Protein AF-0000000084572391 (afdb_homodimer)

Radius of gyration: 16.35 Å; Cα contacts (8 Å, |Δi|>4): 326; chains: 2; bounding box: 34×44×45 Å

pLDDT: mean 74.13, std 17.93, range [27.66, 94.88]

InterPro domains:
  IPR002100 Transcription factor, MADS-box [PF00319] (10-57)
  IPR002100 Transcription factor, MADS-box [PR00404] (3-23)
  IPR002100 Transcription factor, MADS-box [PR00404] (23-38)
  IPR002100 Transcription factor, MADS-box [PR00404] (38-59)
  IPR002100 Transcription factor, MADS-box [PS00350] (3-57)
  IPR002100 Transcription factor, MADS-box [PS50066] (1-61)
  IPR002100 Transcription factor, MADS-box [SM00432] (1-60)
  IPR033896 MADS MEF2-like, N-terminal [cd00265] (3-60)
  IPR036879 Transcription factor, MADS-box superfamily [G3DSA:3.40.1810.10] (13-70)
  IPR036879 Transcription factor, MADS-box superfamily [SSF55455] (3-61)
  IPR050142 MADS-box/MEF2 Transcription Factor [PTHR48019] (3-62)

Secondary structure (DSSP, 8-state):
----S--------HHHHHHHHHHHHHHHHHHHHHHHHHTT-EEEEEEE-TTS-EEEEE------GGGHHHHHHHHHHHHHGGGS--EEEEE----/----S--------HHHHHHHHHHHHHHHHHHHHHHHHHHT-EEEEEEE-TTS-EEEEE------GGGHHHHHHHHHHHHHGGGS--EEEEE----

Nearest PDB structures (foldseek):
  1egw-assembly1_B  TM=8.274E-01  e=1.391E-04  Homo sapiens
  6wc2-assembly2_C  TM=7.238E-01  e=5.070E-05  Homo sapiens
  3p57-assembly1_D  TM=7.412E-01  e=8.684E-05  Homo sapiens
  6byy-assembly1_B  TM=7.390E-01  e=8.119E-05  Homo sapiens
  1hbx-assembly1_A  TM=6.579E-01  e=2.547E-04  Homo sapiens

Foldseek 3Di:
DPPPVPDDDQDPDPVVNVVVCVVVVVVVQVVQQCCCVVVVDWDKDWDDDVVDDIDIDTDPRPDDCPCVVVVVVVVVCVVVPPPDDDDDDDDDPDD/DPPPVPDDDQDDDPVVNVVCCVVVVVVVQVVQQCCCVVVVDWDKDWDDDVVDDIDIDTDPRPDDCPCVVVVVVVVVCVVVPPPDDDDDDDDDPDD

Structure (mmCIF, N/CA/C/O backbone):
data_AF-0000000084572391-model_v1
#
loop_
_entity.id
_entity.type
_entity.pdbx_description
1 polymer 'MADS-box domain-containing protein'
#
loop_
_atom_site.group_PDB
_atom_site.id
_atom_site.type_symbol
_atom_site.label_atom_id
_atom_site.label_alt_id
_atom_site.label_comp_id
_atom_site.label_asym_id
_atom_site.label_entity_id
_atom_site.label_seq_id
_atom_site.pdbx_PDB_ins_code
_atom_site.Cartn_x
_atom_site.Cartn_y
_atom_site.Cartn_z
_atom_site.occupancy
_atom_site.B_iso_or_equiv
_atom_site.auth_seq_id
_atom_site.auth_comp_id
_atom_site.auth_asym_id
_atom_site.auth_atom_id
_atom_site.pdbx_PDB_model_num
ATOM 1 N N . MET A 1 1 ? 7.957 -0.39 -27.734 1 30.19 1 MET A N 1
ATOM 2 C CA . MET A 1 1 ? 7.141 -1.465 -27.188 1 30.19 1 MET A CA 1
ATOM 3 C C . MET A 1 1 ? 5.84 -0.916 -26.609 1 30.19 1 MET A C 1
ATOM 5 O O . MET A 1 1 ? 5.855 -0.125 -25.672 1 30.19 1 MET A O 1
ATOM 9 N N . VAL A 1 2 ? 4.895 -0.594 -27.375 1 33.06 2 VAL A N 1
ATOM 10 C CA . VAL A 1 2 ? 3.572 -0.021 -27.141 1 33.06 2 VAL A CA 1
ATOM 11 C C . VAL A 1 2 ? 2.863 -0.785 -26.031 1 33.06 2 VAL A C 1
ATOM 13 O O . VAL A 1 2 ? 2.633 -1.991 -26.141 1 33.06 2 VAL A O 1
ATOM 16 N N . ARG A 1 3 ? 3.25 -0.61 -24.766 1 42.41 3 ARG A N 1
ATOM 17 C CA . ARG A 1 3 ? 2.77 -1.564 -23.781 1 42.41 3 ARG A CA 1
ATOM 18 C C . ARG A 1 3 ? 1.248 -1.669 -23.812 1 42.41 3 ARG A C 1
ATOM 20 O O . ARG A 1 3 ? 0.55 -0.654 -23.75 1 42.41 3 ARG A O 1
ATOM 27 N N . GLY A 1 4 ? 0.615 -2.125 -24.812 1 42.91 4 GLY A N 1
ATOM 28 C CA . GLY A 1 4 ? -0.804 -2.443 -24.828 1 42.91 4 GLY A CA 1
ATOM 29 C C . GLY A 1 4 ? -1.371 -2.729 -23.453 1 42.91 4 GLY A C 1
ATOM 30 O O . G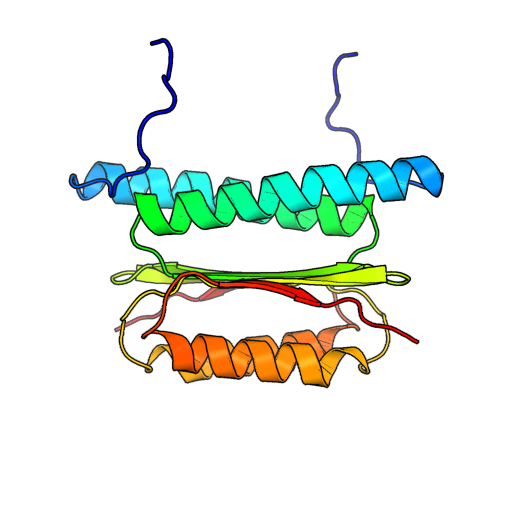LY A 1 4 ? -0.625 -2.832 -22.484 1 42.91 4 GLY A O 1
ATOM 31 N N . LYS A 1 5 ? -2.707 -2.455 -23.312 1 55.91 5 LYS A N 1
ATOM 32 C CA . LYS A 1 5 ? -3.395 -2.885 -22.094 1 55.91 5 LYS A CA 1
ATOM 33 C C . LYS A 1 5 ? -2.953 -4.285 -21.672 1 55.91 5 LYS A C 1
ATOM 35 O O . LYS A 1 5 ? -3.402 -5.277 -22.25 1 55.91 5 LYS A O 1
ATOM 40 N N . THR A 1 6 ? -1.618 -4.562 -21.688 1 58.34 6 THR A N 1
ATOM 41 C CA . THR A 1 6 ? -1.146 -5.91 -21.391 1 58.34 6 THR A CA 1
ATOM 42 C C . THR A 1 6 ? -1.882 -6.477 -20.172 1 58.34 6 THR A C 1
ATOM 44 O O . THR A 1 6 ? -2.117 -5.766 -19.203 1 58.34 6 THR A O 1
ATOM 47 N N . ARG A 1 7 ? -2.564 -7.586 -20.484 1 73.19 7 ARG A N 1
ATOM 48 C CA . ARG A 1 7 ? -3.232 -8.336 -19.422 1 73.19 7 ARG A CA 1
ATOM 49 C C . ARG A 1 7 ? -2.268 -8.648 -18.281 1 73.19 7 ARG A C 1
ATOM 51 O O . ARG A 1 7 ? -1.142 -9.094 -18.516 1 73.19 7 ARG A O 1
ATOM 58 N N . MET A 1 8 ? -2.549 -8.125 -17.25 1 82.81 8 MET A N 1
ATOM 59 C CA . MET A 1 8 ? -1.745 -8.422 -16.062 1 82.81 8 MET A CA 1
ATOM 60 C C . MET A 1 8 ? -1.753 -9.922 -15.766 1 82.81 8 MET A C 1
ATOM 62 O O . MET A 1 8 ? -2.814 -10.508 -15.562 1 82.81 8 MET A O 1
ATOM 66 N N . LYS A 1 9 ? -0.609 -10.5 -16.078 1 89.06 9 LYS A N 1
ATOM 67 C CA . LYS A 1 9 ? -0.449 -11.914 -15.742 1 89.06 9 LYS A CA 1
ATOM 68 C C . LYS A 1 9 ? 0.808 -12.133 -14.906 1 89.06 9 LYS A C 1
ATOM 70 O O . LYS A 1 9 ? 1.758 -11.352 -14.984 1 89.06 9 LYS A O 1
ATOM 75 N N . ARG A 1 10 ? 0.733 -13.211 -14.172 1 92.31 10 ARG A N 1
ATOM 76 C CA . ARG A 1 10 ? 1.878 -13.586 -13.352 1 92.31 10 ARG A CA 1
ATOM 77 C C . ARG A 1 10 ? 3.117 -13.82 -14.203 1 92.31 10 ARG A C 1
ATOM 79 O O . ARG A 1 10 ? 3.035 -14.43 -15.273 1 92.31 10 ARG A O 1
ATOM 86 N N . ILE A 1 11 ? 4.137 -13.32 -13.664 1 93.31 11 ILE A N 1
ATOM 87 C CA . ILE A 1 11 ? 5.414 -13.547 -14.336 1 93.31 11 ILE A CA 1
ATOM 88 C C . ILE A 1 11 ? 5.906 -14.961 -14.047 1 93.31 11 ILE A C 1
ATOM 90 O O . ILE A 1 11 ? 6.121 -15.32 -12.883 1 93.31 11 ILE A O 1
ATOM 94 N N . GLU A 1 12 ? 6.141 -15.75 -15.016 1 94.19 12 GLU A N 1
ATOM 95 C CA . GLU A 1 12 ? 6.484 -17.156 -14.859 1 94.19 12 GLU A CA 1
ATOM 96 C C . GLU A 1 12 ? 7.973 -17.344 -14.57 1 94.19 12 GLU A C 1
ATOM 98 O O . GLU A 1 12 ? 8.359 -18.25 -13.828 1 94.19 12 GLU A O 1
ATOM 103 N N . ASN A 1 13 ? 8.82 -16.594 -15.211 1 94.31 13 ASN A N 1
ATOM 104 C CA . ASN A 1 13 ? 10.258 -16.672 -14.938 1 94.31 13 ASN A CA 1
ATOM 105 C C . ASN A 1 13 ? 10.586 -16.219 -13.516 1 94.31 13 ASN A C 1
ATOM 107 O O . ASN A 1 13 ? 10.305 -15.078 -13.148 1 94.31 13 ASN A O 1
ATOM 111 N N . ASN A 1 14 ? 11.148 -17.094 -12.805 1 90.06 14 ASN A N 1
ATOM 112 C CA . ASN A 1 14 ? 11.422 -16.828 -11.398 1 90.06 14 ASN A CA 1
ATOM 113 C C . ASN A 1 14 ? 12.352 -15.633 -11.219 1 90.06 14 ASN A C 1
ATOM 115 O O . ASN A 1 14 ? 12.102 -14.758 -10.391 1 90.06 14 ASN A O 1
ATOM 119 N N . THR A 1 15 ? 13.398 -15.617 -11.961 1 93.19 15 THR A N 1
ATOM 120 C CA . THR A 1 15 ? 14.383 -14.547 -11.836 1 93.19 15 THR A CA 1
ATOM 121 C C . THR A 1 15 ? 13.75 -13.195 -12.156 1 93.19 15 THR A C 1
ATOM 123 O O . THR A 1 15 ? 13.914 -12.234 -11.406 1 93.19 15 THR A O 1
ATOM 126 N N . SER A 1 16 ? 13.023 -13.156 -13.273 1 94.25 16 SER A N 1
ATOM 127 C CA . SER A 1 16 ? 12.352 -11.922 -13.672 1 94.25 16 SER A CA 1
ATOM 128 C C . SER A 1 16 ? 11.305 -11.508 -12.641 1 94.25 16 SER A C 1
ATOM 130 O O . SER A 1 16 ? 11.141 -10.32 -12.359 1 94.25 16 SER A O 1
ATOM 132 N N . ARG A 1 17 ? 10.602 -12.461 -12.086 1 92.94 17 ARG A N 1
ATOM 133 C CA . ARG A 1 17 ? 9.57 -12.188 -11.094 1 92.94 17 ARG A CA 1
ATOM 134 C C . ARG A 1 17 ? 10.172 -11.594 -9.828 1 92.94 17 ARG A C 1
ATOM 136 O O . ARG A 1 17 ? 9.617 -10.648 -9.258 1 92.94 17 ARG A O 1
ATOM 143 N N . GLN A 1 18 ? 11.281 -12.133 -9.5 1 90.56 18 GLN A N 1
ATOM 144 C CA . GLN A 1 18 ? 11.953 -11.641 -8.305 1 90.56 18 GLN A CA 1
ATOM 145 C C . GLN A 1 18 ? 12.445 -10.211 -8.5 1 90.56 18 GLN A C 1
ATOM 147 O O . GLN A 1 18 ? 12.32 -9.383 -7.602 1 90.56 18 GLN A O 1
ATOM 152 N N . VAL A 1 19 ? 13.016 -10 -9.68 1 93.94 19 VAL A N 1
ATOM 153 C CA . VAL A 1 19 ? 13.531 -8.664 -9.969 1 93.94 19 VAL A CA 1
ATOM 154 C C . VAL A 1 19 ? 12.383 -7.664 -10.016 1 93.94 19 VAL A C 1
ATOM 156 O O . VAL A 1 19 ? 12.484 -6.574 -9.445 1 93.94 19 VAL A O 1
ATOM 159 N N . THR A 1 20 ? 11.328 -8.008 -10.711 1 93.62 20 THR A N 1
ATOM 160 C CA . THR A 1 20 ? 10.156 -7.145 -10.805 1 93.62 20 THR A CA 1
ATOM 161 C C . THR A 1 20 ? 9.57 -6.883 -9.422 1 93.62 20 THR A C 1
ATOM 163 O O . THR A 1 20 ? 9.219 -5.746 -9.102 1 93.62 20 THR A O 1
ATOM 166 N N . PHE A 1 21 ? 9.461 -7.883 -8.648 1 92.69 21 PHE A N 1
ATOM 167 C CA . PHE A 1 21 ? 8.93 -7.738 -7.301 1 92.69 21 PHE A CA 1
ATOM 168 C C . PHE A 1 21 ? 9.719 -6.691 -6.523 1 92.69 21 PHE A C 1
ATOM 170 O O . PHE A 1 21 ? 9.125 -5.805 -5.898 1 92.69 21 PHE A O 1
ATOM 177 N N . SER A 1 22 ? 10.992 -6.789 -6.598 1 91.44 22 SER A N 1
ATOM 178 C CA . SER A 1 22 ? 11.836 -5.867 -5.852 1 91.44 22 SER A CA 1
ATOM 179 C C . SER A 1 22 ? 11.641 -4.43 -6.324 1 91.44 22 SER A C 1
ATOM 181 O O . SER A 1 22 ? 11.523 -3.512 -5.508 1 91.44 22 SER A O 1
ATOM 183 N N . LYS A 1 23 ? 11.633 -4.301 -7.574 1 93.44 23 LYS A N 1
ATOM 184 C CA . LYS A 1 23 ? 11.516 -2.961 -8.141 1 93.44 23 LYS A CA 1
ATOM 185 C C . LYS A 1 23 ? 10.164 -2.34 -7.82 1 93.44 23 LYS A C 1
ATOM 187 O O . LYS A 1 23 ? 10.094 -1.195 -7.367 1 93.44 23 LYS A O 1
ATOM 192 N N . ARG A 1 24 ? 9.172 -3.117 -8.055 1 94.31 24 ARG A N 1
ATOM 193 C CA . ARG A 1 24 ? 7.824 -2.59 -7.859 1 94.31 24 ARG A CA 1
ATOM 194 C C . ARG A 1 24 ? 7.531 -2.371 -6.379 1 94.31 24 ARG A C 1
ATOM 196 O O . ARG A 1 24 ? 6.824 -1.431 -6.012 1 94.31 24 ARG A O 1
ATOM 203 N N . ARG A 1 25 ? 7.969 -3.213 -5.602 1 90.88 25 ARG A N 1
A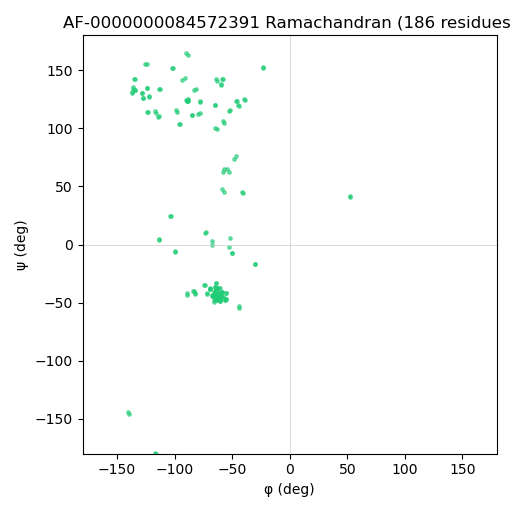TOM 204 C CA . ARG A 1 25 ? 7.797 -3.059 -4.16 1 90.88 25 ARG A CA 1
ATOM 205 C C . ARG A 1 25 ? 8.375 -1.731 -3.682 1 90.88 25 ARG A C 1
ATOM 207 O O . ARG A 1 25 ? 7.719 -0.993 -2.943 1 90.88 25 ARG A O 1
ATOM 214 N N . ASN A 1 26 ? 9.602 -1.464 -4.137 1 92.25 26 ASN A N 1
ATOM 215 C CA . ASN A 1 26 ? 10.242 -0.21 -3.754 1 92.25 26 ASN A CA 1
ATOM 216 C C . ASN A 1 26 ? 9.445 0.997 -4.25 1 92.25 26 ASN A C 1
ATOM 218 O O . ASN A 1 26 ? 9.297 1.985 -3.529 1 92.25 26 ASN A O 1
ATOM 222 N N . GLY A 1 27 ? 9.023 0.881 -5.469 1 93.69 27 GLY A N 1
ATOM 223 C CA . GLY A 1 27 ? 8.203 1.952 -6.016 1 93.69 27 GLY A CA 1
ATOM 224 C C . GLY A 1 27 ? 6.918 2.176 -5.242 1 93.69 27 GLY A C 1
ATOM 225 O O . GLY A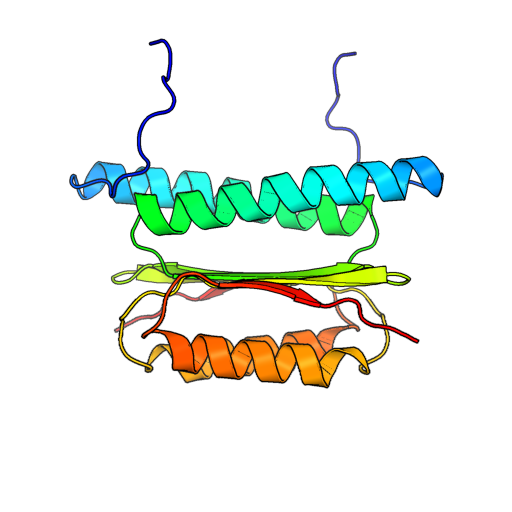 1 27 ? 6.523 3.318 -5.004 1 93.69 27 GLY A O 1
ATOM 226 N N . LEU A 1 28 ? 6.27 1.123 -4.848 1 94.75 28 LEU A N 1
ATOM 227 C CA . LEU A 1 28 ? 5.016 1.186 -4.109 1 94.75 28 LEU A CA 1
ATOM 228 C C . LEU A 1 28 ? 5.219 1.83 -2.744 1 94.75 28 LEU A C 1
ATOM 230 O O . LEU A 1 28 ? 4.434 2.689 -2.334 1 94.75 28 LEU A O 1
ATOM 234 N N . LEU A 1 29 ? 6.27 1.425 -2.113 1 92.31 29 LEU A N 1
ATOM 235 C CA . LEU A 1 29 ? 6.578 1.962 -0.792 1 92.31 29 LEU A CA 1
ATOM 236 C C . LEU A 1 29 ? 6.863 3.457 -0.866 1 92.31 29 LEU A C 1
ATOM 238 O O . LEU A 1 29 ? 6.41 4.223 -0.013 1 92.31 29 LEU A O 1
ATOM 242 N N . LYS A 1 30 ? 7.559 3.85 -1.849 1 91.88 30 LYS A N 1
ATOM 243 C CA . LYS A 1 30 ? 7.863 5.266 -2.039 1 91.88 30 LYS A CA 1
ATOM 244 C C . LYS A 1 30 ? 6.59 6.074 -2.266 1 91.88 30 LYS A C 1
ATOM 246 O O . LYS A 1 30 ? 6.418 7.148 -1.685 1 91.88 30 LYS A O 1
ATOM 251 N N . LYS A 1 31 ? 5.812 5.5 -3.098 1 93.94 31 LYS A N 1
ATOM 252 C CA . LYS A 1 31 ? 4.566 6.199 -3.396 1 93.94 31 LYS A CA 1
ATOM 253 C C . LYS A 1 31 ? 3.684 6.305 -2.156 1 93.94 31 LYS A C 1
ATOM 255 O O . LYS A 1 31 ? 2.988 7.305 -1.966 1 93.94 31 LYS A O 1
ATOM 260 N N . ALA A 1 32 ? 3.658 5.301 -1.388 1 93.19 32 ALA A N 1
ATOM 261 C CA . ALA A 1 32 ? 2.893 5.332 -0.144 1 93.19 32 ALA A CA 1
ATOM 262 C C . ALA A 1 32 ? 3.41 6.418 0.793 1 93.19 32 ALA A C 1
ATOM 264 O O . ALA A 1 32 ? 2.625 7.148 1.399 1 93.19 32 ALA A O 1
ATOM 265 N N . PHE A 1 33 ? 4.672 6.559 0.923 1 90 33 PHE A N 1
ATOM 266 C CA . PHE A 1 33 ? 5.293 7.582 1.751 1 90 33 PHE A CA 1
ATOM 267 C C . PHE A 1 33 ? 4.941 8.977 1.245 1 90 33 PHE A C 1
ATOM 269 O O . PHE A 1 33 ? 4.609 9.867 2.033 1 90 33 PHE A O 1
ATOM 276 N N . GLU A 1 34 ? 5.074 9.148 -0.021 1 92.25 34 GLU A N 1
ATOM 277 C CA . GLU A 1 34 ? 4.758 10.438 -0.624 1 92.25 34 GLU A CA 1
ATOM 278 C C . GLU A 1 34 ? 3.312 10.844 -0.348 1 92.25 34 GLU A C 1
ATOM 280 O O . GLU A 1 34 ? 3.035 11.992 -0.021 1 92.25 34 GLU A O 1
ATOM 285 N N . LEU A 1 35 ? 2.492 9.898 -0.535 1 92.44 35 LEU A N 1
ATOM 286 C CA . LEU A 1 35 ? 1.079 10.172 -0.292 1 92.44 35 LEU A CA 1
ATOM 287 C C . LEU A 1 35 ? 0.851 10.617 1.148 1 92.44 35 LEU A C 1
ATOM 289 O O . LEU A 1 35 ? 0.075 11.539 1.4 1 92.44 35 LEU A O 1
ATOM 293 N N . SER A 1 36 ? 1.529 9.969 2.047 1 90 36 SER A N 1
ATOM 294 C CA . SER A 1 36 ? 1.37 10.289 3.463 1 90 36 SER A CA 1
ATOM 295 C C . SER A 1 36 ? 1.835 11.711 3.764 1 90 36 SER A C 1
ATOM 297 O O . SER A 1 36 ? 1.197 12.43 4.539 1 90 36 SER A O 1
ATOM 299 N N . VAL A 1 37 ? 2.859 12.156 3.145 1 90.06 37 VAL A N 1
ATOM 300 C CA . VAL A 1 37 ? 3.432 13.477 3.418 1 90.06 37 VAL A CA 1
ATOM 301 C C . VAL A 1 37 ? 2.646 14.547 2.664 1 90.06 37 VAL A C 1
ATOM 303 O O . VAL A 1 37 ? 2.279 15.57 3.238 1 90.06 37 VAL A O 1
ATOM 306 N N . LEU A 1 38 ? 2.312 14.25 1.474 1 90.94 38 LEU A N 1
ATOM 307 C CA . LEU A 1 38 ? 1.66 15.25 0.641 1 90.94 38 LEU A CA 1
ATOM 308 C C . LEU A 1 38 ? 0.25 15.539 1.143 1 90.94 38 LEU A C 1
ATOM 310 O O . LEU A 1 38 ? -0.186 16.703 1.152 1 90.94 38 LEU A O 1
ATOM 314 N N . CYS A 1 39 ? -0.359 14.539 1.562 1 91.56 39 CYS A N 1
ATOM 315 C CA . CYS A 1 39 ? -1.771 14.703 1.887 1 91.56 39 CYS A CA 1
ATOM 316 C C . CYS A 1 39 ? -2.012 14.531 3.383 1 91.56 39 CYS A C 1
ATOM 318 O O . CYS A 1 39 ? -3.158 14.492 3.832 1 91.56 39 CYS A O 1
ATOM 320 N N . ASP A 1 40 ? -1.04 14.375 4.047 1 88.38 40 ASP A N 1
ATOM 321 C CA . ASP A 1 40 ? -1.174 14.172 5.488 1 88.38 40 ASP A CA 1
ATOM 322 C C . ASP A 1 40 ? -2.154 13.039 5.789 1 88.38 40 ASP A C 1
ATOM 324 O O . ASP A 1 40 ? -3.057 13.195 6.613 1 88.38 40 ASP A O 1
ATOM 328 N N . ALA A 1 41 ? -1.973 12.078 4.973 1 87.19 41 ALA A N 1
ATOM 329 C CA . ALA A 1 41 ? -2.826 10.906 5.125 1 87.19 41 ALA A CA 1
ATOM 330 C C . ALA A 1 41 ? -2.088 9.781 5.836 1 87.19 41 ALA A C 1
ATOM 332 O O . ALA A 1 41 ? -0.854 9.742 5.836 1 87.19 41 ALA A O 1
ATOM 333 N N . GLU A 1 42 ? -2.869 8.977 6.5 1 84.88 42 GLU A N 1
ATOM 334 C CA . GLU A 1 42 ? -2.307 7.77 7.098 1 84.88 42 GLU A CA 1
ATOM 335 C C . GLU A 1 42 ? -2.348 6.598 6.125 1 84.88 42 GLU A C 1
ATOM 337 O O . GLU A 1 42 ? -3.412 6.246 5.609 1 84.88 42 GLU A O 1
ATOM 342 N N . VAL A 1 43 ? -1.17 6.07 5.91 1 88.06 43 VAL A N 1
ATOM 343 C CA . VAL A 1 43 ? -1.07 4.98 4.945 1 88.06 43 VAL A CA 1
ATOM 344 C C . VAL A 1 43 ? -0.347 3.795 5.578 1 88.06 43 VAL A C 1
ATOM 346 O O . VAL A 1 43 ? 0.66 3.969 6.27 1 88.06 43 VAL A O 1
ATOM 349 N N . ALA A 1 44 ? -0.932 2.619 5.453 1 86 44 ALA A N 1
ATOM 350 C CA . ALA A 1 44 ? -0.295 1.365 5.848 1 86 44 ALA A CA 1
ATOM 351 C C . ALA A 1 44 ? -0.248 0.385 4.68 1 86 44 ALA A C 1
ATOM 353 O O . ALA A 1 44 ? -1.231 0.228 3.951 1 86 44 ALA A O 1
ATOM 354 N N . LEU A 1 45 ? 0.887 -0.225 4.496 1 88.44 45 LEU A N 1
ATOM 355 C CA . LEU A 1 45 ? 1.093 -1.146 3.383 1 88.44 45 LEU A CA 1
ATOM 356 C C . LEU A 1 45 ? 1.836 -2.396 3.844 1 88.44 45 LEU A C 1
ATOM 358 O O . LEU A 1 45 ? 2.822 -2.303 4.578 1 88.44 45 LEU A O 1
ATOM 362 N N . ILE A 1 46 ? 1.287 -3.559 3.469 1 84.88 46 ILE A N 1
ATOM 363 C CA . ILE A 1 46 ? 1.93 -4.832 3.779 1 84.88 46 ILE A CA 1
ATOM 364 C C . ILE A 1 46 ? 2.084 -5.656 2.506 1 84.88 46 ILE A C 1
ATOM 366 O O . ILE A 1 46 ? 1.129 -5.816 1.741 1 84.88 46 ILE A O 1
ATOM 370 N N . ILE A 1 47 ? 3.285 -6.07 2.25 1 87.44 47 ILE A N 1
ATOM 371 C CA . ILE A 1 47 ? 3.57 -6.895 1.081 1 87.44 47 ILE A CA 1
ATOM 372 C C . ILE A 1 47 ? 4.211 -8.211 1.521 1 87.44 47 ILE A C 1
ATOM 374 O O . ILE A 1 47 ? 5.191 -8.211 2.268 1 87.44 47 ILE A O 1
ATOM 378 N N . VAL A 1 48 ? 3.625 -9.312 1.056 1 84.5 48 VAL A N 1
ATOM 379 C CA . VAL A 1 48 ? 4.16 -10.625 1.411 1 84.5 48 VAL A CA 1
ATOM 380 C C . VAL A 1 48 ? 4.48 -11.414 0.144 1 84.5 48 VAL A C 1
ATOM 382 O O . VAL A 1 48 ? 3.602 -11.641 -0.693 1 84.5 48 VAL A O 1
ATOM 385 N N . PHE A 1 49 ? 5.684 -11.648 -0.028 1 81.81 49 PHE A N 1
ATOM 386 C CA . PHE A 1 49 ? 6.086 -12.484 -1.154 1 81.81 49 PHE A CA 1
ATOM 387 C C . PHE A 1 49 ? 6.082 -13.953 -0.764 1 81.81 49 PHE A C 1
ATOM 389 O O . PHE A 1 49 ? 6.523 -14.312 0.331 1 81.81 49 PHE A O 1
ATOM 396 N N . PRO A 1 50 ? 5.328 -14.984 -1.459 1 67.62 50 PRO A N 1
ATOM 397 C CA . PRO A 1 50 ? 5.164 -16.391 -1.096 1 67.62 50 PRO A CA 1
ATOM 398 C C . PRO A 1 50 ? 6.477 -17.047 -0.664 1 67.62 50 PRO A C 1
ATOM 400 O O . PRO A 1 50 ? 6.488 -17.859 0.26 1 67.62 50 PRO A O 1
ATOM 403 N N . ARG A 1 51 ? 7.434 -17.031 -1.333 1 62.59 51 ARG A N 1
ATOM 404 C CA . ARG A 1 51 ? 8.664 -17.734 -0.973 1 62.59 51 ARG A CA 1
ATOM 405 C C . ARG A 1 51 ? 9.711 -16.766 -0.437 1 62.59 51 ARG A C 1
ATOM 407 O O . ARG A 1 51 ? 10.883 -17.109 -0.308 1 62.59 51 ARG A O 1
ATOM 414 N N . GLY A 1 52 ? 9.023 -15.625 0.078 1 64.94 52 GLY A N 1
ATOM 415 C CA . GLY A 1 52 ? 10.062 -14.648 0.362 1 64.94 52 GLY A CA 1
ATOM 416 C C . GLY A 1 52 ? 9.82 -13.867 1.639 1 64.94 52 GLY A C 1
ATOM 417 O O . GLY A 1 52 ? 9.383 -14.43 2.643 1 64.94 52 GLY A O 1
ATOM 418 N N . LYS A 1 53 ? 10.188 -12.562 1.664 1 73.44 53 LYS A N 1
ATOM 419 C CA . LYS A 1 53 ? 10.266 -11.57 2.732 1 73.44 53 LYS A CA 1
ATOM 420 C C . LYS A 1 53 ? 8.977 -10.758 2.822 1 73.44 53 LYS A C 1
ATOM 422 O O . LYS A 1 53 ? 8.234 -10.648 1.843 1 73.44 53 LYS A O 1
ATOM 427 N N . LEU A 1 54 ? 8.586 -10.453 4.105 1 78.44 54 LEU A N 1
ATOM 428 C CA . LEU A 1 54 ? 7.484 -9.539 4.402 1 78.44 54 LEU A CA 1
ATOM 429 C C . LEU A 1 54 ? 7.977 -8.102 4.5 1 78.44 54 LEU A C 1
ATOM 431 O O . LEU A 1 54 ? 9 -7.836 5.133 1 78.44 54 LEU A O 1
ATOM 435 N N . TYR A 1 55 ? 7.34 -7.309 3.711 1 83.88 55 TYR A N 1
ATOM 436 C CA . TYR A 1 55 ? 7.637 -5.883 3.748 1 83.88 55 TYR A CA 1
ATOM 437 C C . TYR A 1 55 ? 6.445 -5.09 4.27 1 83.88 55 TYR A C 1
ATOM 439 O O . TYR A 1 55 ? 5.297 -5.395 3.939 1 83.88 55 TYR A O 1
ATOM 447 N N . GLU A 1 56 ? 6.746 -4.172 5.195 1 82.38 56 GLU A N 1
ATOM 448 C CA . GLU A 1 56 ? 5.672 -3.361 5.762 1 82.38 56 GLU A CA 1
ATOM 449 C C . GLU A 1 56 ? 6.066 -1.889 5.828 1 82.38 56 GLU A C 1
ATOM 451 O O . GLU A 1 56 ? 7.238 -1.564 6.031 1 82.38 56 GLU A O 1
ATOM 456 N N . PHE A 1 57 ? 5.043 -1.034 5.555 1 84.19 57 PHE A N 1
ATOM 457 C CA . PHE A 1 57 ? 5.191 0.411 5.684 1 84.19 57 PHE A CA 1
ATOM 458 C C . PHE A 1 57 ? 3.992 1.016 6.402 1 84.19 57 PHE A C 1
ATOM 460 O O . PHE A 1 57 ? 2.854 0.595 6.184 1 84.19 57 PHE A O 1
ATOM 467 N N . SER A 1 58 ? 4.219 1.912 7.418 1 82.44 58 SER A N 1
ATOM 468 C CA . SER A 1 58 ? 3.154 2.68 8.055 1 82.44 58 SER A CA 1
ATOM 469 C C . SER A 1 58 ? 3.559 4.137 8.242 1 82.44 58 SER A C 1
ATOM 471 O O . SER A 1 58 ? 4.707 4.43 8.586 1 82.44 58 SER A O 1
ATOM 473 N N . SER A 1 59 ? 2.549 4.953 7.848 1 78 59 SER A N 1
ATOM 474 C CA . SER A 1 59 ? 2.814 6.375 8.031 1 78 59 SER A CA 1
ATOM 475 C C . SER A 1 59 ? 2.641 6.793 9.484 1 78 59 SER A C 1
ATOM 477 O O . SER A 1 59 ? 1.888 6.16 10.234 1 78 59 SER A O 1
ATOM 479 N N . SER A 1 60 ? 3.533 7.18 10.242 1 60.5 60 SER A N 1
ATOM 480 C CA . SER A 1 60 ? 3.484 7.598 11.641 1 60.5 60 SER A CA 1
ATOM 481 C C . SER A 1 60 ? 2.541 8.781 11.828 1 60.5 60 SER A C 1
ATOM 483 O O . SER A 1 60 ? 2.828 9.891 11.367 1 60.5 60 SER A O 1
ATOM 485 N N . THR A 1 61 ? 1.292 8.719 11.25 1 55.41 61 THR A N 1
ATOM 486 C CA . THR A 1 61 ? 0.629 9.977 11.562 1 55.41 61 THR A CA 1
ATOM 487 C C . THR A 1 61 ? 0.036 9.945 12.969 1 55.41 61 THR A C 1
ATOM 489 O O . THR A 1 61 ? -0.256 8.867 13.5 1 55.41 61 THR A O 1
ATOM 492 N N . ARG A 1 62 ? 0.271 11.023 13.719 1 52.22 62 ARG A N 1
ATOM 493 C CA . ARG A 1 62 ? -0.085 11.375 15.086 1 52.22 62 ARG A CA 1
ATOM 494 C C . ARG A 1 62 ? -1.584 11.219 15.32 1 52.22 62 ARG A C 1
ATOM 496 O O . ARG A 1 62 ? -2.104 11.648 16.359 1 52.22 62 ARG A O 1
ATOM 503 N N . ARG A 1 63 ? -2.434 10.852 14.383 1 54.59 63 ARG A N 1
ATOM 504 C CA . ARG A 1 63 ? -3.785 11.195 14.805 1 54.59 63 ARG A CA 1
ATOM 505 C C . ARG A 1 63 ? -4.406 10.062 15.625 1 54.59 63 ARG A C 1
ATOM 507 O O . ARG A 1 63 ? -3.996 8.906 15.5 1 54.59 63 ARG A O 1
ATOM 514 N N . PRO A 1 64 ? -5.492 10.32 16.391 1 52.19 64 PRO A N 1
ATOM 515 C CA . PRO A 1 64 ? -6.184 9.523 17.406 1 52.19 64 PRO A CA 1
ATOM 516 C C . PRO A 1 64 ? -6.676 8.18 16.875 1 52.19 64 PRO A C 1
ATOM 518 O O . PRO A 1 64 ? -6.914 8.039 15.672 1 52.19 64 PRO A O 1
ATOM 521 N N . PRO A 1 65 ? -6.609 7.113 17.672 1 50.28 65 PRO A N 1
ATOM 522 C CA . PRO A 1 65 ? -6.898 5.68 17.594 1 50.28 65 PRO A CA 1
ATOM 523 C C . PRO A 1 65 ? -8.297 5.391 17.047 1 50.28 65 PRO A C 1
ATOM 525 O O . PRO A 1 65 ? -8.703 4.227 16.953 1 50.28 65 PRO A O 1
ATOM 528 N N . GLU A 1 66 ? -9.18 6.316 16.828 1 56.28 66 GLU A N 1
ATOM 529 C CA . GLU A 1 66 ? -10.523 5.832 16.547 1 56.28 66 GLU A CA 1
ATOM 530 C C . GLU A 1 66 ? -10.547 4.957 15.289 1 56.28 66 GLU A C 1
ATOM 532 O O . GLU A 1 66 ? -11.32 3.998 15.219 1 56.28 66 GLU A O 1
ATOM 537 N N . ARG A 1 67 ? -9.836 5.297 14.406 1 59.62 67 ARG A N 1
ATOM 538 C CA . ARG A 1 67 ? -9.836 4.535 13.164 1 59.62 67 ARG A CA 1
ATOM 539 C C . ARG A 1 67 ? -9.133 3.195 13.344 1 59.62 67 ARG A C 1
ATOM 541 O O . ARG A 1 67 ? -9.133 2.361 12.438 1 59.62 67 ARG A O 1
ATOM 548 N N . SER A 1 68 ? -8.875 2.887 14.594 1 65.62 68 SER A N 1
ATOM 549 C CA . SER A 1 68 ? -8.055 1.741 14.969 1 65.62 68 SER A CA 1
ATOM 550 C C . SER A 1 68 ? -8.812 0.431 14.781 1 65.62 68 SER A C 1
ATOM 552 O O . SER A 1 68 ? -8.242 -0.563 14.328 1 65.62 68 SER A O 1
ATOM 554 N N . VAL A 1 69 ? -10.086 0.514 15.039 1 66.31 69 VAL A N 1
ATOM 555 C CA . VAL A 1 69 ? -10.82 -0.745 15 1 66.31 69 VAL A CA 1
ATOM 556 C C . VAL A 1 69 ? -10.969 -1.217 13.555 1 66.31 69 VAL A C 1
ATOM 558 O O . VAL A 1 69 ? -10.875 -2.414 13.273 1 66.31 69 VAL A O 1
ATOM 561 N N . ARG A 1 70 ? -11.25 -0.31 12.695 1 69 70 ARG A N 1
ATOM 562 C CA . ARG A 1 70 ? -11.422 -0.698 11.297 1 69 70 ARG A CA 1
ATOM 563 C C . ARG A 1 70 ? -10.117 -1.222 10.703 1 69 70 ARG A C 1
ATOM 565 O O . ARG A 1 70 ? -10.125 -2.189 9.945 1 69 70 ARG A O 1
ATOM 572 N N . ILE A 1 71 ? -9.172 -0.614 11.125 1 72.25 71 ILE A N 1
ATOM 573 C CA . ILE A 1 71 ? -7.863 -1.036 10.633 1 72.25 71 ILE A CA 1
ATOM 574 C C . ILE A 1 71 ? -7.547 -2.441 11.148 1 72.25 71 ILE A C 1
ATOM 576 O O . ILE A 1 71 ? -7.059 -3.287 10.391 1 72.25 71 ILE A O 1
ATOM 580 N N . LEU A 1 72 ? -7.863 -2.617 12.477 1 71.31 72 LEU A N 1
ATOM 581 C CA . LEU A 1 72 ? -7.613 -3.922 13.078 1 71.31 72 LEU A CA 1
ATOM 582 C C . LEU A 1 72 ? -8.438 -5.004 12.391 1 71.31 72 LEU A C 1
ATOM 584 O O . LEU A 1 72 ? -7.949 -6.109 12.156 1 71.31 72 LEU A O 1
ATOM 588 N N . CYS A 1 73 ? -9.641 -4.664 12.195 1 72.12 73 CYS A N 1
ATOM 589 C CA . CYS A 1 73 ? -10.508 -5.637 11.531 1 72.12 73 CYS A CA 1
ATOM 590 C C . CYS A 1 73 ? -9.984 -5.977 10.141 1 72.12 73 CYS A C 1
ATOM 592 O O . CYS A 1 73 ? -10 -7.141 9.742 1 72.12 73 CYS A O 1
ATOM 594 N N . PHE A 1 74 ? -9.57 -4.988 9.453 1 71.5 74 PHE A N 1
ATOM 595 C CA . PHE A 1 74 ? -9.039 -5.219 8.117 1 71.5 74 PHE A CA 1
ATOM 596 C C . PHE A 1 74 ? -7.82 -6.133 8.164 1 71.5 74 PHE A C 1
ATOM 598 O O . PHE A 1 74 ? -7.703 -7.059 7.359 1 71.5 74 PHE A O 1
ATOM 605 N N . ALA A 1 75 ? -7.035 -5.793 9.078 1 69.31 75 ALA A N 1
ATOM 606 C CA . ALA A 1 75 ? -5.82 -6.594 9.219 1 69.31 75 ALA A CA 1
ATOM 607 C C . ALA A 1 75 ? -6.156 -8.055 9.5 1 69.31 75 ALA A C 1
ATOM 609 O O . ALA A 1 75 ? -5.5 -8.961 8.984 1 69.31 75 ALA A O 1
ATOM 610 N N . CYS A 1 76 ? -7.137 -8.211 10.336 1 69.25 76 CYS A N 1
ATOM 611 C CA . CYS A 1 76 ? -7.57 -9.555 10.711 1 69.25 76 CYS A CA 1
ATOM 612 C C . CYS A 1 76 ? -8.148 -10.297 9.516 1 69.25 76 CYS A C 1
ATOM 614 O O . CYS A 1 76 ? -7.906 -11.492 9.344 1 69.25 76 CYS A O 1
ATOM 616 N N . THR A 1 77 ? -8.898 -9.562 8.758 1 66.62 77 THR A N 1
ATOM 617 C CA . THR A 1 77 ? -9.477 -10.18 7.562 1 66.62 77 THR A CA 1
ATOM 618 C C . THR A 1 77 ? -8.391 -10.523 6.551 1 66.62 77 THR A C 1
ATOM 620 O O . THR A 1 77 ? -8.422 -11.594 5.941 1 66.62 77 THR A O 1
ATOM 623 N N . PHE A 1 78 ? -7.496 -9.633 6.355 1 70.5 78 PHE A N 1
ATOM 624 C CA . PHE A 1 78 ? -6.387 -9.883 5.445 1 70.5 78 PHE A CA 1
ATOM 625 C C . PHE A 1 78 ? -5.633 -11.148 5.844 1 70.5 78 PHE A C 1
ATOM 627 O O . PHE A 1 78 ? -5.234 -11.938 4.984 1 70.5 78 PHE A O 1
ATOM 634 N N . ALA A 1 79 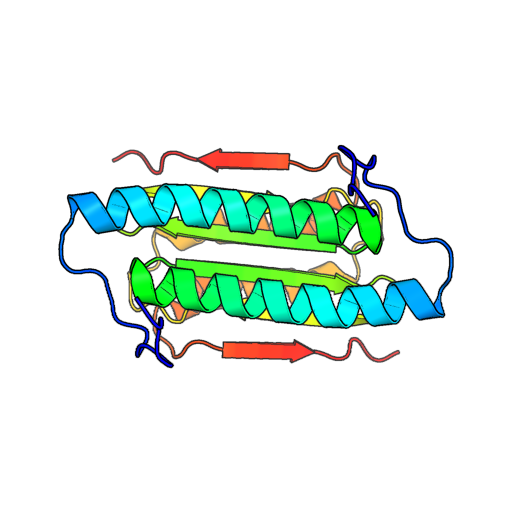? -5.512 -11.156 7.137 1 65.69 79 ALA A N 1
ATOM 635 C CA . ALA A 1 79 ? -4.793 -12.312 7.656 1 65.69 79 ALA A CA 1
ATOM 636 C C . ALA A 1 79 ? -5.559 -13.602 7.371 1 65.69 79 ALA A C 1
ATOM 638 O O . ALA A 1 79 ? -4.953 -14.656 7.176 1 65.69 79 ALA A O 1
ATOM 639 N N . ASN A 1 80 ? -6.875 -13.344 7.418 1 62.19 80 ASN A N 1
ATOM 640 C CA . ASN A 1 80 ? -7.73 -14.516 7.234 1 62.19 80 ASN A CA 1
ATOM 641 C C . ASN A 1 80 ? -8.047 -14.75 5.762 1 62.19 80 ASN A C 1
ATOM 643 O O . ASN A 1 80 ? -8.383 -15.867 5.367 1 62.19 80 ASN A O 1
ATOM 647 N N . LEU A 1 81 ? -8.328 -13.758 5.016 1 53.84 81 LEU A N 1
ATOM 648 C CA . LEU A 1 81 ? -8.828 -13.844 3.648 1 53.84 81 LEU A CA 1
ATOM 649 C C . LEU A 1 81 ? -7.77 -14.406 2.713 1 53.84 81 LEU A C 1
ATOM 651 O O . LEU A 1 81 ? -8 -14.547 1.511 1 53.84 81 LEU A O 1
ATOM 655 N N . ALA A 1 82 ? -6.688 -14.781 3.102 1 52.62 82 ALA A N 1
ATOM 656 C CA . ALA A 1 82 ? -5.852 -15.492 2.135 1 52.62 82 ALA A CA 1
ATOM 657 C C . ALA A 1 82 ? -6.711 -16.25 1.123 1 52.62 82 ALA A C 1
ATOM 659 O O . ALA A 1 82 ? -6.238 -16.594 0.039 1 52.62 82 ALA A O 1
ATOM 660 N N . ASN A 1 83 ? -7.898 -16.406 1.482 1 49.06 83 ASN A N 1
ATOM 661 C CA . ASN A 1 83 ? -8.648 -17.312 0.625 1 49.06 83 ASN A CA 1
ATOM 662 C C . ASN A 1 83 ? -9.516 -16.547 -0.375 1 49.06 83 ASN A C 1
ATOM 664 O O . ASN A 1 83 ? -10.172 -17.156 -1.224 1 49.06 83 ASN A O 1
ATOM 668 N N . GLY A 1 84 ? -9.641 -15.266 -0.353 1 53.84 84 GLY A N 1
ATOM 669 C CA . GLY A 1 84 ? -10.711 -14.734 -1.187 1 53.84 84 GLY A CA 1
ATOM 670 C C . GLY A 1 84 ? -10.211 -13.836 -2.301 1 53.84 84 GLY A C 1
ATOM 671 O O . GLY A 1 84 ? -9.008 -13.789 -2.574 1 53.84 84 GLY A O 1
ATOM 672 N N . GLU A 1 85 ? -11.117 -13.234 -3.189 1 62 85 GLU A N 1
ATOM 673 C CA . GLU A 1 85 ? -10.93 -12.32 -4.312 1 62 85 GLU A CA 1
ATOM 674 C C . GLU A 1 85 ? -10.359 -10.984 -3.844 1 62 85 GLU A C 1
ATOM 676 O O . GLU A 1 85 ? -10.547 -10.594 -2.688 1 62 85 GLU A O 1
ATOM 681 N N . PRO A 1 86 ? -9.477 -10.477 -4.691 1 63.03 86 PRO A N 1
ATOM 682 C CA . PRO A 1 86 ? -9.031 -9.117 -4.344 1 63.03 86 PRO A CA 1
ATOM 683 C C . PRO A 1 86 ? -10.188 -8.195 -3.988 1 63.03 86 PRO A C 1
ATOM 685 O O . PRO A 1 86 ? -11.234 -8.234 -4.637 1 63.03 86 PRO A O 1
ATOM 688 N N . ARG A 1 87 ? -10.188 -7.617 -2.867 1 65.25 87 ARG A N 1
ATOM 689 C CA . ARG A 1 87 ? -11.266 -6.727 -2.451 1 65.25 87 ARG A CA 1
ATOM 690 C C . ARG A 1 87 ? -10.773 -5.293 -2.305 1 65.25 87 ARG A C 1
ATOM 692 O O . ARG A 1 87 ? -9.711 -5.055 -1.728 1 65.25 87 ARG A O 1
ATOM 699 N N . PHE A 1 88 ? -11.234 -4.43 -3.244 1 70.5 88 PHE A N 1
ATOM 700 C CA . PHE A 1 88 ? -11.078 -2.996 -3.023 1 70.5 88 PHE A CA 1
ATOM 701 C C . PHE A 1 88 ? -12.227 -2.453 -2.18 1 70.5 88 PHE A C 1
ATOM 703 O O . PHE A 1 88 ? -13.398 -2.689 -2.486 1 70.5 88 PHE A O 1
ATOM 710 N N . ARG A 1 89 ? -11.961 -2.047 -0.977 1 67 89 ARG A N 1
ATOM 711 C CA . ARG A 1 89 ? -13.039 -1.496 -0.155 1 67 89 ARG A CA 1
ATOM 712 C C . ARG A 1 89 ? -12.766 -0.034 0.187 1 67 89 ARG A C 1
ATOM 714 O O . ARG A 1 89 ? -11.648 0.33 0.544 1 67 89 ARG A O 1
ATOM 721 N N . ALA A 1 90 ? -13.578 0.837 -0.293 1 61.38 90 ALA A N 1
ATOM 722 C CA . ALA A 1 90 ? -13.594 2.227 0.158 1 61.38 90 ALA A CA 1
ATOM 723 C C . ALA A 1 90 ? -14.664 2.451 1.22 1 61.38 90 ALA A C 1
ATOM 725 O O . ALA A 1 90 ? -15.82 2.055 1.039 1 61.38 90 ALA A O 1
ATOM 726 N N . MET A 1 91 ? -14.227 2.557 2.506 1 58.62 91 MET A N 1
ATOM 727 C CA . MET A 1 91 ? -15.219 2.852 3.537 1 58.62 91 MET A CA 1
ATOM 728 C C . MET A 1 91 ? -15.211 4.336 3.889 1 58.62 91 MET A C 1
ATOM 730 O O . MET A 1 91 ? -14.148 4.934 4.059 1 58.62 91 MET A O 1
ATOM 734 N N . LYS A 1 92 ? -16.484 4.969 3.537 1 50.41 92 LYS A N 1
ATOM 735 C CA . LYS A 1 92 ? -16.656 6.336 4.02 1 50.41 92 LYS A CA 1
ATOM 736 C C . LYS A 1 92 ? -16.703 6.379 5.543 1 50.41 92 LYS A C 1
ATOM 738 O O . LYS A 1 92 ? -17.422 5.602 6.176 1 50.41 92 LYS A O 1
ATOM 743 N N . LEU A 1 93 ? -15.547 6.766 6.281 1 43.81 93 LEU A N 1
ATOM 744 C CA . LEU A 1 93 ? -15.711 6.973 7.715 1 43.81 93 LEU A CA 1
ATOM 745 C C . LEU A 1 93 ? -16.766 8.031 7.992 1 43.81 93 LEU A C 1
ATOM 747 O O . LEU A 1 93 ? -16.578 9.211 7.672 1 43.81 93 LEU A O 1
ATOM 751 N N . GLY A 1 94 ? -17.922 7.91 7.668 1 32.06 94 GLY A N 1
ATOM 752 C CA . GLY A 1 94 ? -18.984 8.812 8.094 1 32.06 94 GLY A CA 1
ATOM 753 C C . GLY A 1 94 ? -18.844 9.242 9.547 1 32.06 94 GLY A C 1
ATOM 754 O O . GLY A 1 94 ? -18.391 8.469 10.391 1 32.06 94 GLY A O 1
ATOM 755 N N . GLY A 1 95 ? -18.812 10.664 9.891 1 27.81 95 GLY A N 1
ATOM 756 C CA . GLY A 1 95 ? -19.5 11.133 11.078 1 27.81 95 GLY A CA 1
ATOM 757 C C . GLY A 1 95 ? -20.875 10.508 11.258 1 27.81 95 GLY A C 1
ATOM 758 O O . GLY A 1 95 ? -21.484 10.055 10.289 1 27.81 95 GLY A O 1
ATOM 759 N N . MET B 1 1 ? 8.914 22.281 -16.188 1 28.77 1 MET B N 1
ATOM 760 C CA . MET B 1 1 ? 8.969 22.312 -14.719 1 28.77 1 MET B CA 1
ATOM 761 C C . MET B 1 1 ? 9.844 21.188 -14.188 1 28.77 1 MET B C 1
ATOM 763 O O . MET B 1 1 ? 9.531 20 -14.383 1 28.77 1 MET B O 1
ATOM 767 N N . VAL B 1 2 ? 11.102 21.234 -14.219 1 33.09 2 VAL B N 1
ATOM 768 C CA . VAL B 1 2 ? 12.164 20.328 -13.789 1 33.09 2 VAL B CA 1
ATOM 769 C C . VAL B 1 2 ? 11.875 19.828 -12.383 1 33.09 2 VAL B C 1
ATOM 771 O O . VAL B 1 2 ? 11.734 20.609 -11.445 1 33.09 2 VAL B O 1
ATOM 774 N N . ARG B 1 3 ? 10.961 18.906 -12.188 1 42.88 3 ARG B N 1
ATOM 775 C CA . ARG B 1 3 ? 10.523 18.625 -10.828 1 42.88 3 ARG B CA 1
ATOM 776 C C . ARG B 1 3 ? 11.711 18.344 -9.914 1 42.88 3 ARG B C 1
ATOM 778 O O . ARG B 1 3 ? 12.539 17.484 -10.227 1 42.88 3 ARG B O 1
ATOM 785 N N . GLY B 1 4 ? 12.617 19.188 -9.672 1 43.25 4 GLY B N 1
ATOM 786 C CA . GLY B 1 4 ? 13.664 19.047 -8.672 1 43.25 4 GLY B CA 1
ATOM 787 C C . GLY B 1 4 ? 13.297 18.094 -7.555 1 43.25 4 GLY B C 1
ATOM 788 O O . GLY B 1 4 ? 12.148 17.656 -7.449 1 43.25 4 GLY B O 1
ATOM 789 N N . LYS B 1 5 ? 14.352 17.438 -6.934 1 56 5 LYS B N 1
ATOM 790 C CA . LYS B 1 5 ? 14.141 16.672 -5.711 1 56 5 LYS B CA 1
ATOM 791 C C . LYS B 1 5 ? 13.18 17.391 -4.77 1 56 5 LYS B C 1
ATOM 793 O O . LYS B 1 5 ? 13.57 18.312 -4.062 1 56 5 LYS B O 1
ATOM 798 N N . THR B 1 6 ? 12.055 17.938 -5.32 1 58.5 6 THR B N 1
ATOM 799 C CA . THR B 1 6 ? 11.148 18.719 -4.48 1 58.5 6 THR B CA 1
ATOM 800 C C . THR B 1 6 ? 10.906 18.016 -3.148 1 58.5 6 THR B C 1
ATOM 802 O O . THR B 1 6 ? 10.75 16.797 -3.104 1 58.5 6 THR B O 1
ATOM 805 N N . ARG B 1 7 ? 11.297 18.766 -2.109 1 72.81 7 ARG B N 1
ATOM 806 C CA . ARG B 1 7 ? 11.039 18.312 -0.749 1 72.81 7 ARG B CA 1
ATOM 807 C C . ARG B 1 7 ? 9.562 17.969 -0.561 1 72.81 7 ARG B C 1
ATOM 809 O O . ARG B 1 7 ? 8.688 18.719 -0.969 1 72.81 7 ARG B O 1
ATOM 816 N N . MET B 1 8 ? 9.359 16.797 -0.343 1 82.69 8 MET B N 1
ATOM 817 C CA . MET B 1 8 ? 7.996 16.359 -0.055 1 82.69 8 MET B CA 1
ATOM 818 C C . MET B 1 8 ? 7.43 17.109 1.145 1 82.69 8 MET B C 1
ATOM 820 O O . MET B 1 8 ? 7.988 17.047 2.24 1 82.69 8 MET B O 1
ATOM 824 N N . LYS B 1 9 ? 6.551 18.031 0.777 1 88.88 9 LYS B N 1
ATOM 825 C CA . LYS B 1 9 ? 5.848 18.75 1.839 1 88.88 9 LYS B CA 1
ATOM 826 C C . LYS B 1 9 ? 4.336 18.625 1.675 1 88.88 9 LYS B C 1
ATOM 828 O O . LYS B 1 9 ? 3.84 18.438 0.562 1 88.88 9 LYS B O 1
ATOM 833 N N . ARG B 1 10 ? 3.701 18.781 2.799 1 92.12 10 ARG B N 1
ATOM 834 C CA . ARG B 1 10 ? 2.242 18.75 2.801 1 92.12 10 ARG B CA 1
ATOM 835 C C . ARG B 1 10 ? 1.668 19.844 1.908 1 92.12 10 ARG B C 1
ATOM 837 O O . ARG B 1 10 ? 2.15 20.984 1.922 1 92.12 10 ARG B O 1
ATOM 844 N N . ILE B 1 11 ? 0.711 19.422 1.229 1 93.31 11 ILE B N 1
ATOM 845 C CA . ILE B 1 11 ? 0.007 20.391 0.393 1 93.31 11 ILE B CA 1
ATOM 846 C C . ILE B 1 11 ? -0.93 21.219 1.256 1 93.31 11 ILE B C 1
ATOM 848 O O . ILE B 1 11 ? -1.831 20.688 1.907 1 93.31 11 ILE B O 1
ATOM 852 N N . GLU B 1 12 ? -0.794 22.5 1.24 1 94.12 12 GLU B N 1
ATOM 853 C CA . GLU B 1 12 ? -1.536 23.391 2.123 1 94.12 12 GLU B CA 1
ATOM 854 C C . GLU B 1 12 ? -2.916 23.703 1.555 1 94.12 12 GLU B C 1
ATOM 856 O O . GLU B 1 12 ? -3.879 23.875 2.305 1 94.12 12 GLU B O 1
ATOM 861 N N . ASN B 1 13 ? -3.033 23.906 0.283 1 94.31 13 ASN B N 1
ATOM 862 C CA . ASN B 1 13 ? -4.336 24.156 -0.325 1 94.31 13 ASN B CA 1
ATOM 863 C C . ASN B 1 13 ? -5.254 22.953 -0.212 1 94.31 13 ASN B C 1
ATOM 865 O O . ASN B 1 13 ? -4.926 21.859 -0.706 1 94.31 13 ASN B O 1
ATOM 869 N N . ASN B 1 14 ? -6.324 23.156 0.415 1 89.94 14 ASN B N 1
ATOM 870 C CA . ASN B 1 14 ? -7.25 22.062 0.691 1 89.94 14 ASN B CA 1
ATOM 871 C C . ASN B 1 14 ? -7.758 21.422 -0.596 1 89.94 14 ASN B C 1
ATOM 873 O O . ASN B 1 14 ? -7.773 20.203 -0.716 1 89.94 14 ASN B O 1
ATOM 877 N N . THR B 1 15 ? -8.18 22.219 -1.496 1 93.19 15 THR B N 1
ATOM 878 C CA . THR B 1 15 ? -8.727 21.703 -2.746 1 93.19 15 THR B CA 1
ATOM 879 C C . THR B 1 15 ? -7.684 20.891 -3.498 1 93.19 15 THR B C 1
ATOM 881 O O . THR B 1 15 ? -7.965 19.766 -3.941 1 93.19 15 THR B O 1
ATOM 884 N N . SER B 1 16 ? -6.48 21.469 -3.627 1 94.31 16 SER B N 1
ATOM 885 C CA . SER B 1 16 ? -5.398 20.766 -4.312 1 94.31 16 SER B CA 1
ATOM 886 C C . SER B 1 16 ? -5.023 19.484 -3.58 1 94.31 16 SER B C 1
ATOM 888 O O . SER B 1 16 ? -4.727 18.469 -4.211 1 94.31 16 SER B O 1
ATOM 890 N N . ARG B 1 17 ? -5.039 19.5 -2.271 1 92.94 17 ARG B N 1
ATOM 891 C CA . ARG B 1 17 ? -4.695 18.344 -1.461 1 92.94 17 ARG B CA 1
ATOM 892 C C . ARG B 1 17 ? -5.707 17.219 -1.662 1 92.94 17 ARG B C 1
ATOM 894 O O . ARG B 1 17 ? -5.328 16.047 -1.786 1 92.94 17 ARG B O 1
ATOM 901 N N . GLN B 1 18 ? -6.906 17.625 -1.734 1 90.44 18 GLN B N 1
ATOM 902 C CA . GLN B 1 18 ? -7.965 16.641 -1.932 1 90.44 18 GLN B CA 1
ATOM 903 C C . GLN B 1 18 ? -7.859 15.992 -3.305 1 90.44 18 GLN B C 1
ATOM 905 O O . GLN B 1 18 ? -8.031 14.781 -3.436 1 90.44 18 GLN B O 1
ATOM 910 N N . VAL B 1 19 ? -7.609 16.844 -4.281 1 93.94 19 VAL B N 1
ATOM 911 C CA . VAL B 1 19 ? -7.496 16.344 -5.645 1 93.94 19 VAL B CA 1
ATOM 912 C C . VAL B 1 19 ? -6.293 15.406 -5.746 1 93.94 19 VAL B C 1
ATOM 914 O O . VAL B 1 19 ? -6.387 14.32 -6.324 1 93.94 19 VAL B O 1
ATOM 917 N N . THR B 1 20 ? -5.16 15.836 -5.23 1 93.5 20 THR B N 1
ATOM 918 C CA . THR B 1 20 ? -3.949 15.023 -5.242 1 93.5 20 THR B CA 1
ATOM 919 C C . THR B 1 20 ? -4.176 13.711 -4.5 1 93.5 20 THR B C 1
ATOM 921 O O . THR B 1 20 ? -3.771 12.648 -4.977 1 93.5 20 THR B O 1
ATOM 924 N N . PHE B 1 21 ? -4.797 13.773 -3.385 1 92.69 21 PHE B N 1
ATOM 925 C CA . PHE B 1 21 ? -5.082 12.578 -2.604 1 92.69 21 PHE B CA 1
ATOM 926 C C . PHE B 1 21 ? -5.848 11.555 -3.438 1 92.69 21 PHE B C 1
ATOM 928 O O . PHE B 1 21 ? -5.484 10.375 -3.471 1 92.69 21 PHE B O 1
ATOM 935 N N . SER B 1 22 ? -6.836 12.023 -4.102 1 91.5 22 SER B N 1
ATOM 936 C CA . SER B 1 22 ? -7.668 11.125 -4.895 1 91.5 22 SER B CA 1
ATOM 937 C C . SER B 1 22 ? -6.863 10.477 -6.02 1 91.5 22 SER B C 1
ATOM 939 O O . SER B 1 22 ? -6.969 9.273 -6.25 1 91.5 22 SER B O 1
ATOM 941 N N . LYS B 1 23 ? -6.129 11.281 -6.645 1 93.5 23 LYS B N 1
ATOM 942 C CA . LYS B 1 23 ? -5.359 10.789 -7.785 1 93.5 23 LYS B CA 1
ATOM 943 C C . LYS B 1 23 ? -4.301 9.781 -7.336 1 93.5 23 LYS B C 1
ATOM 945 O O . LYS B 1 23 ? -4.184 8.703 -7.91 1 93.5 23 LYS B O 1
ATOM 950 N N . ARG B 1 24 ? -3.6 10.195 -6.348 1 94.38 24 ARG B N 1
ATOM 951 C CA . ARG B 1 24 ? -2.502 9.352 -5.895 1 94.38 24 ARG B CA 1
ATOM 952 C C . ARG B 1 24 ? -3.027 8.078 -5.238 1 94.38 24 ARG B C 1
ATOM 954 O O . ARG B 1 24 ? -2.412 7.012 -5.355 1 94.38 24 ARG B O 1
ATOM 961 N N . ARG B 1 25 ? -4.023 8.18 -4.547 1 91 25 ARG B N 1
ATOM 962 C CA . ARG B 1 25 ? -4.641 7.012 -3.93 1 91 25 ARG B CA 1
ATOM 963 C C . ARG B 1 25 ? -5 5.965 -4.98 1 91 25 ARG B C 1
ATOM 965 O O . ARG B 1 25 ? -4.684 4.785 -4.82 1 91 25 ARG B O 1
ATOM 972 N N . ASN B 1 26 ? -5.648 6.449 -6.039 1 92.38 26 ASN B N 1
ATOM 973 C CA . ASN B 1 26 ? -6.023 5.539 -7.117 1 92.38 26 ASN B CA 1
ATOM 974 C C . ASN B 1 26 ? -4.797 4.898 -7.758 1 92.38 26 ASN B C 1
ATOM 976 O O . ASN B 1 26 ? -4.801 3.703 -8.062 1 92.38 26 ASN B O 1
ATOM 980 N N . GLY B 1 27 ? -3.824 5.723 -7.977 1 93.81 27 GLY B N 1
ATOM 981 C CA . GLY B 1 27 ? -2.586 5.199 -8.531 1 93.81 27 GLY B CA 1
ATOM 982 C C . GLY B 1 27 ? -1.932 4.152 -7.648 1 93.81 27 GLY B C 1
ATOM 983 O O . GLY B 1 27 ? -1.443 3.133 -8.141 1 93.81 27 GLY B O 1
ATOM 984 N N . LEU B 1 28 ? -1.92 4.375 -6.367 1 94.88 28 LEU B N 1
ATOM 985 C CA . LEU B 1 28 ? -1.314 3.467 -5.398 1 94.88 28 LEU B CA 1
ATOM 986 C C . LEU B 1 28 ? -2.051 2.133 -5.371 1 94.88 28 LEU B C 1
ATOM 988 O O . LEU B 1 28 ? -1.423 1.071 -5.371 1 94.88 28 LEU B O 1
ATOM 992 N N . LEU B 1 29 ? -3.346 2.229 -5.387 1 92.38 29 LEU B N 1
ATOM 993 C CA . LEU B 1 29 ? -4.164 1.023 -5.359 1 92.38 29 LEU B CA 1
ATOM 994 C C . LEU B 1 29 ? -3.943 0.185 -6.613 1 92.38 29 LEU B C 1
ATOM 996 O O . LEU B 1 29 ? -3.846 -1.042 -6.539 1 92.38 29 LEU B O 1
ATOM 1000 N N . LYS B 1 30 ? -3.848 0.828 -7.703 1 91.94 30 LYS B N 1
ATOM 1001 C CA . LYS B 1 30 ? -3.598 0.129 -8.961 1 91.94 30 LYS B CA 1
ATOM 1002 C C . LYS B 1 30 ? -2.248 -0.581 -8.938 1 91.94 30 LYS B C 1
ATOM 1004 O O . LYS B 1 30 ? -2.141 -1.737 -9.352 1 91.94 30 LYS B O 1
ATOM 1009 N N . LYS B 1 31 ? -1.325 0.174 -8.461 1 94 31 LYS B N 1
ATOM 1010 C CA . LYS B 1 31 ? 0.013 -0.407 -8.406 1 94 31 LYS B CA 1
ATOM 1011 C C . LYS B 1 31 ? 0.057 -1.6 -7.457 1 94 31 LYS B C 1
ATOM 1013 O O . LYS B 1 31 ? 0.774 -2.57 -7.703 1 94 31 LYS B O 1
ATOM 1018 N N . ALA B 1 32 ? -0.622 -1.514 -6.383 1 93.19 32 ALA B N 1
ATOM 1019 C CA . ALA B 1 32 ? -0.692 -2.625 -5.441 1 93.19 32 ALA B CA 1
ATOM 1020 C C . ALA B 1 32 ? -1.315 -3.857 -6.09 1 93.19 32 ALA B C 1
ATOM 1022 O O . ALA B 1 32 ? -0.824 -4.977 -5.918 1 93.19 32 ALA B O 1
ATOM 1023 N N . PHE B 1 33 ? -2.354 -3.695 -6.828 1 90.12 33 PHE B N 1
ATOM 1024 C CA . PHE B 1 33 ? -3.02 -4.781 -7.539 1 90.12 33 PHE B CA 1
ATOM 1025 C C . PHE B 1 33 ? -2.08 -5.418 -8.555 1 90.12 33 PHE B C 1
ATOM 1027 O O . PHE B 1 33 ? -2.006 -6.645 -8.656 1 90.12 33 PHE B O 1
ATOM 1034 N N . GLU B 1 34 ? -1.441 -4.586 -9.305 1 92.31 34 GLU B N 1
ATOM 1035 C CA . GLU B 1 34 ? -0.509 -5.078 -10.32 1 92.31 34 GLU B CA 1
ATOM 1036 C C . GLU B 1 34 ? 0.59 -5.93 -9.688 1 92.31 34 GLU B C 1
ATOM 1038 O O . GLU B 1 34 ? 0.945 -6.984 -10.211 1 92.31 34 GLU B O 1
ATOM 1043 N N . LEU B 1 35 ? 1.088 -5.41 -8.641 1 92.44 35 LEU B N 1
ATOM 1044 C CA . LEU B 1 35 ? 2.143 -6.141 -7.953 1 92.44 35 LEU B CA 1
ATOM 1045 C C . LEU B 1 35 ? 1.653 -7.52 -7.516 1 92.44 35 LEU B C 1
ATOM 1047 O O . LEU B 1 35 ? 2.377 -8.508 -7.637 1 92.44 35 LEU B O 1
ATOM 1051 N N . SER B 1 36 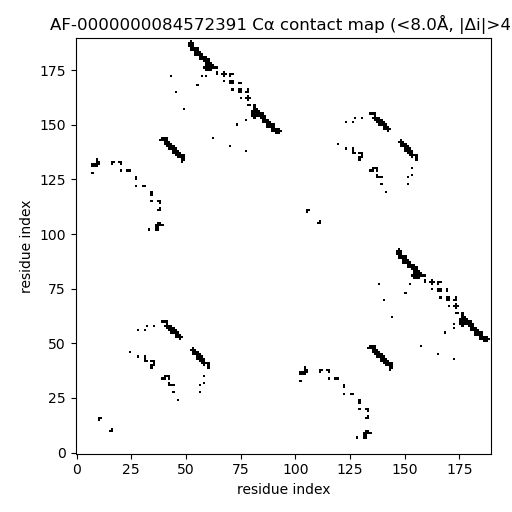? 0.445 -7.555 -7.031 1 90.12 36 SER B N 1
ATOM 1052 C CA . SER B 1 36 ? -0.12 -8.812 -6.555 1 90.12 36 SER B CA 1
ATOM 1053 C C . SER B 1 36 ? -0.264 -9.82 -7.691 1 90.12 36 SER B C 1
ATOM 1055 O O . SER B 1 36 ? 0.011 -11.008 -7.512 1 90.12 36 SER B O 1
ATOM 1057 N N . VAL B 1 37 ? -0.605 -9.391 -8.844 1 90.19 37 VAL B N 1
ATOM 1058 C CA . VAL B 1 37 ? -0.847 -10.273 -9.977 1 90.19 37 VAL B CA 1
ATOM 1059 C C . VAL B 1 37 ? 0.479 -10.648 -10.633 1 90.19 37 VAL B C 1
ATOM 1061 O O . VAL B 1 37 ? 0.734 -11.82 -10.914 1 90.19 37 VAL B O 1
ATOM 1064 N N . LEU B 1 38 ? 1.314 -9.703 -10.766 1 91.06 38 LEU B N 1
ATOM 1065 C CA . LEU B 1 38 ? 2.561 -9.938 -11.484 1 91.06 38 LEU B CA 1
ATOM 1066 C C . LEU B 1 38 ? 3.479 -10.867 -10.695 1 91.06 38 LEU B C 1
ATOM 1068 O O . LEU B 1 38 ? 4.133 -11.734 -11.281 1 91.06 38 LEU B O 1
ATOM 1072 N N . CYS B 1 39 ? 3.449 -10.672 -9.461 1 91.56 39 CYS B N 1
ATOM 1073 C CA . CYS B 1 39 ? 4.434 -11.391 -8.664 1 91.56 39 CYS B CA 1
ATOM 1074 C C . CYS B 1 39 ? 3.756 -12.414 -7.754 1 91.56 39 CYS B C 1
ATOM 1076 O O . CYS B 1 39 ? 4.406 -13.023 -6.902 1 91.56 39 CYS B O 1
ATOM 1078 N N . ASP B 1 40 ? 2.576 -12.531 -7.883 1 88.44 40 ASP B N 1
ATOM 1079 C CA . ASP B 1 40 ? 1.836 -13.461 -7.035 1 88.44 40 ASP B CA 1
ATOM 1080 C C . ASP B 1 40 ? 2.137 -13.211 -5.559 1 88.44 40 ASP B C 1
ATOM 1082 O O . ASP B 1 40 ? 2.447 -14.141 -4.816 1 88.44 40 ASP B O 1
ATOM 1086 N N . ALA B 1 41 ? 2.17 -11.961 -5.328 1 87.38 41 ALA B N 1
ATOM 1087 C CA . ALA B 1 41 ? 2.441 -11.539 -3.957 1 87.38 41 ALA B CA 1
ATOM 1088 C C . ALA B 1 41 ? 1.156 -11.109 -3.254 1 87.38 41 ALA B C 1
ATOM 1090 O O . ALA B 1 41 ? 0.178 -10.734 -3.906 1 87.38 41 ALA B O 1
ATOM 1091 N N . GLU B 1 42 ? 1.184 -11.273 -1.973 1 84.88 42 GLU B N 1
ATOM 1092 C CA . GLU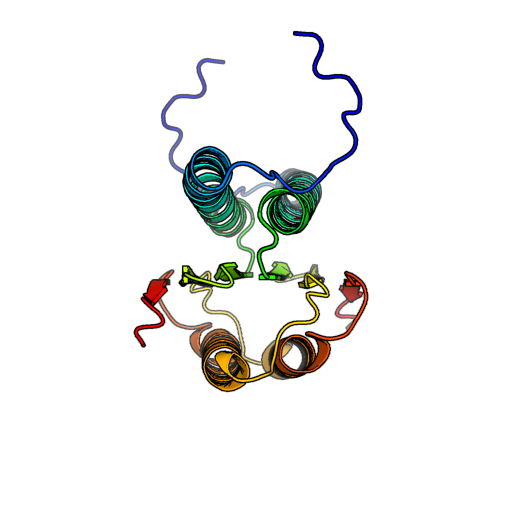 B 1 42 ? 0.08 -10.758 -1.165 1 84.88 42 GLU B CA 1
ATOM 1093 C C . GLU B 1 42 ? 0.331 -9.32 -0.732 1 84.88 42 GLU B C 1
ATOM 1095 O O . GLU B 1 42 ? 1.364 -9.016 -0.131 1 84.88 42 GLU B O 1
ATOM 1100 N N . VAL B 1 43 ? -0.625 -8.5 -1.098 1 88.19 43 VAL B N 1
ATOM 1101 C CA . VAL B 1 43 ? -0.469 -7.082 -0.798 1 88.19 43 VAL B CA 1
ATOM 1102 C C . VAL B 1 43 ? -1.71 -6.566 -0.071 1 88.19 43 VAL B C 1
ATOM 1104 O O . VAL B 1 43 ? -2.838 -6.902 -0.443 1 88.19 43 VAL B O 1
ATOM 1107 N N . ALA B 1 44 ? -1.499 -5.871 1.034 1 86.19 44 ALA B N 1
ATOM 1108 C CA . ALA B 1 44 ? -2.557 -5.164 1.752 1 86.19 44 ALA B CA 1
ATOM 1109 C C . ALA B 1 44 ? -2.217 -3.688 1.914 1 86.19 44 ALA B C 1
ATOM 1111 O O . ALA B 1 44 ? -1.082 -3.338 2.248 1 86.19 44 ALA B O 1
ATOM 1112 N N . LEU B 1 45 ? -3.178 -2.859 1.644 1 88.44 45 LEU B N 1
ATOM 1113 C CA . LEU B 1 45 ? -2.979 -1.415 1.699 1 88.44 45 LEU B CA 1
ATOM 1114 C C . LEU B 1 45 ? -4.16 -0.73 2.379 1 88.44 45 LEU B C 1
ATOM 1116 O O . LEU B 1 45 ? -5.316 -1.047 2.092 1 88.44 45 LEU B O 1
ATOM 1120 N N . ILE B 1 46 ? -3.842 0.145 3.346 1 84.94 46 ILE B N 1
ATOM 1121 C CA . ILE B 1 46 ? -4.867 0.923 4.031 1 84.94 46 ILE B CA 1
ATOM 1122 C C . ILE B 1 46 ? -4.512 2.408 3.977 1 84.94 46 ILE B C 1
ATOM 1124 O O . ILE B 1 46 ? -3.383 2.793 4.281 1 84.94 46 ILE B O 1
ATOM 1128 N N . ILE B 1 47 ? -5.43 3.184 3.498 1 87.38 47 ILE B N 1
ATOM 1129 C CA . ILE B 1 47 ? -5.242 4.625 3.414 1 87.38 47 ILE B CA 1
ATOM 1130 C C . ILE B 1 47 ? -6.348 5.34 4.191 1 87.38 47 ILE B C 1
ATOM 1132 O O . ILE B 1 47 ? -7.531 5.074 3.979 1 87.38 47 ILE B O 1
ATOM 1136 N N . VAL B 1 48 ? -5.938 6.215 5.098 1 84.5 48 VAL B N 1
ATOM 1137 C CA . VAL B 1 48 ? -6.91 6.961 5.891 1 84.5 48 VAL B CA 1
ATOM 1138 C C . VAL B 1 48 ? -6.68 8.461 5.719 1 84.5 48 VAL B C 1
ATOM 1140 O O . VAL B 1 48 ? -5.586 8.961 5.988 1 84.5 48 VAL B O 1
ATOM 1143 N N . PHE B 1 49 ? -7.594 9.062 5.141 1 81.75 49 PHE B N 1
ATOM 1144 C CA . PHE B 1 49 ? -7.516 10.516 5.016 1 81.75 49 PHE B CA 1
ATOM 1145 C C . PHE B 1 49 ? -8.133 11.195 6.23 1 81.75 49 PHE B C 1
ATOM 1147 O O . PHE B 1 49 ? -9.188 10.781 6.711 1 81.75 49 PHE B O 1
ATOM 1154 N N . PRO B 1 50 ? -7.434 12.133 7.062 1 68 50 PRO B N 1
ATOM 1155 C CA . PRO B 1 50 ? -7.887 12.742 8.312 1 68 50 PRO B CA 1
ATOM 1156 C C . PRO B 1 50 ? -9.336 13.227 8.242 1 68 50 PRO B C 1
ATOM 1158 O O . PRO B 1 50 ? -10.078 13.109 9.219 1 68 50 PRO B O 1
ATOM 1161 N N . ARG B 1 51 ? -9.727 13.938 7.414 1 63.06 51 ARG B N 1
ATOM 1162 C CA . ARG B 1 51 ? -11.086 14.461 7.391 1 63.06 51 ARG B CA 1
ATOM 1163 C C . ARG B 1 51 ? -11.938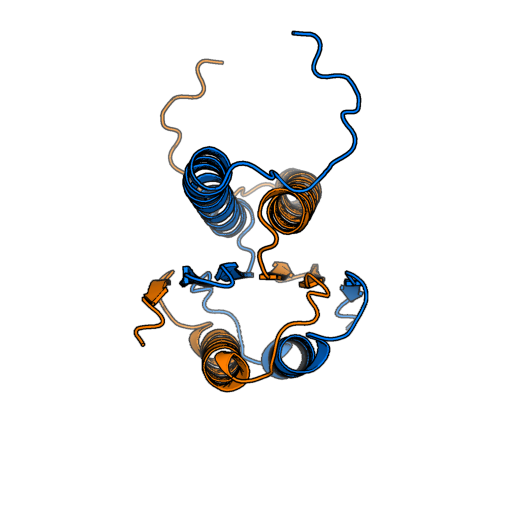 13.742 6.352 1 63.06 51 ARG B C 1
ATOM 1165 O O . ARG B 1 51 ? -13.031 14.203 6.008 1 63.06 51 ARG B O 1
ATOM 1172 N N . GLY B 1 52 ? -11.352 12.461 6.152 1 65.19 52 GLY B N 1
ATOM 1173 C CA . GLY B 1 52 ? -12.055 11.906 5.012 1 65.19 52 GLY B CA 1
ATOM 1174 C C . GLY B 1 52 ? -12.359 10.43 5.16 1 65.19 52 GLY B C 1
ATOM 1175 O O . GLY B 1 52 ? -12.734 9.969 6.242 1 65.19 52 GLY B O 1
ATOM 1176 N N . LYS B 1 53 ? -12.344 9.672 4.066 1 73.62 53 LYS B N 1
ATOM 1177 C CA . LYS B 1 53 ? -12.719 8.281 3.801 1 73.62 53 LYS B CA 1
ATOM 1178 C C . LYS B 1 53 ? -11.531 7.348 3.973 1 73.62 53 LYS B C 1
ATOM 1180 O O . LYS B 1 53 ? -10.375 7.773 3.873 1 73.62 53 LYS B O 1
ATOM 1185 N N . LEU B 1 54 ? -11.836 6.125 4.512 1 78.75 54 LEU B N 1
ATOM 1186 C CA . LEU B 1 54 ? -10.883 5.027 4.605 1 78.75 54 LEU B CA 1
ATOM 1187 C C . LEU B 1 54 ? -10.93 4.152 3.357 1 78.75 54 LEU B C 1
ATOM 1189 O O . LEU B 1 54 ? -12.016 3.801 2.885 1 78.75 54 LEU B O 1
ATOM 1193 N N . TYR B 1 55 ? -9.773 4.035 2.791 1 84 55 TYR B N 1
ATOM 1194 C CA . TYR B 1 55 ? -9.641 3.16 1.632 1 84 55 TYR B CA 1
ATOM 1195 C C . TYR B 1 55 ? -8.773 1.952 1.956 1 84 55 TYR B C 1
ATOM 1197 O O . TYR B 1 55 ? -7.762 2.076 2.652 1 84 55 TYR B O 1
ATOM 1205 N N . GLU B 1 56 ? -9.258 0.78 1.548 1 82.56 56 GLU B N 1
ATOM 1206 C CA . GLU B 1 56 ? -8.5 -0.44 1.81 1 82.56 56 GLU B CA 1
ATOM 1207 C C . GLU B 1 56 ? -8.453 -1.334 0.575 1 82.56 56 GLU B C 1
ATOM 1209 O O . GLU B 1 56 ? -9.398 -1.37 -0.211 1 82.56 56 GLU B O 1
ATOM 1214 N N . PHE B 1 57 ? -7.266 -1.969 0.41 1 84.31 57 PHE B N 1
ATOM 1215 C CA . PHE B 1 57 ? -7.059 -2.955 -0.644 1 84.31 57 PHE B CA 1
ATOM 1216 C C . PHE B 1 57 ? -6.34 -4.184 -0.101 1 84.31 57 PHE B C 1
ATOM 1218 O O . PHE B 1 57 ? -5.434 -4.062 0.728 1 84.31 57 PHE B O 1
ATOM 1225 N N . SER B 1 58 ? -6.828 -5.426 -0.417 1 82.62 58 SER B N 1
ATOM 1226 C CA . SER B 1 58 ? -6.125 -6.664 -0.1 1 82.62 58 SER B CA 1
ATOM 1227 C C . SER B 1 58 ? -6.148 -7.629 -1.279 1 82.62 58 SER B C 1
ATOM 1229 O O . SER B 1 58 ? -7.16 -7.742 -1.974 1 82.62 58 SER B O 1
ATOM 1231 N N . SER B 1 59 ? -4.93 -8.172 -1.469 1 78.25 59 SER B N 1
ATOM 1232 C CA . SER B 1 59 ? -4.855 -9.148 -2.551 1 78.25 59 SER B CA 1
ATOM 1233 C C . SER B 1 59 ? -5.391 -10.508 -2.111 1 78.25 59 SER B C 1
ATOM 1235 O O . SER B 1 59 ? -5.367 -10.836 -0.922 1 78.25 59 SER B O 1
ATOM 1237 N N . SER B 1 60 ? -6.43 -11.047 -2.533 1 60.75 60 SER B N 1
ATOM 1238 C CA . SER B 1 60 ? -7.043 -12.328 -2.188 1 60.75 60 SER B CA 1
ATOM 1239 C C . SER B 1 60 ? -6.074 -13.484 -2.416 1 60.75 60 SER B C 1
ATOM 1241 O O . SER B 1 60 ? -5.758 -13.82 -3.559 1 60.75 60 SER B O 1
ATOM 1243 N N . THR B 1 61 ? -4.793 -13.352 -1.98 1 55.31 61 THR B N 1
ATOM 1244 C CA . THR B 1 61 ? -4.105 -14.578 -2.363 1 55.31 61 THR B CA 1
ATOM 1245 C C . THR B 1 61 ? -4.363 -15.68 -1.343 1 55.31 61 THR B C 1
ATOM 1247 O O . THR B 1 61 ? -4.645 -15.406 -0.176 1 55.31 61 THR B O 1
ATOM 1250 N N . ARG B 1 62 ? -4.707 -16.859 -1.844 1 52.28 62 ARG B N 1
ATOM 1251 C CA . ARG B 1 62 ? -5.051 -18.156 -1.239 1 52.28 62 ARG B CA 1
ATOM 1252 C C . ARG B 1 62 ? -3.98 -18.594 -0.25 1 52.28 62 ARG B C 1
ATOM 1254 O O . ARG B 1 62 ? -3.949 -19.75 0.159 1 52.28 62 ARG B O 1
ATOM 1261 N N . ARG B 1 63 ? -2.953 -17.859 0.103 1 55.06 63 ARG B N 1
ATOM 1262 C CA . ARG B 1 63 ? -1.99 -18.734 0.757 1 55.06 63 ARG B CA 1
ATOM 1263 C C . ARG B 1 63 ? -2.232 -18.797 2.262 1 55.06 63 ARG B C 1
ATOM 1265 O O . ARG B 1 63 ? -2.834 -17.875 2.832 1 55.06 63 ARG B O 1
ATOM 1272 N N . PRO B 1 64 ? -1.649 -19.781 2.984 1 52.56 64 PRO B N 1
ATOM 1273 C CA . PRO B 1 64 ? -1.846 -20.234 4.367 1 52.56 64 PRO B CA 1
ATOM 1274 C C . PRO B 1 64 ? -1.589 -19.125 5.387 1 52.56 64 PRO B C 1
ATOM 1276 O O . PRO B 1 64 ? -0.837 -18.188 5.109 1 52.56 64 PRO B O 1
ATOM 1279 N N . PRO B 1 65 ? -2.379 -19.062 6.469 1 50.56 65 PRO B N 1
ATOM 1280 C CA . PRO B 1 65 ? -2.506 -18.172 7.633 1 50.56 65 PRO B CA 1
ATOM 1281 C C . PRO B 1 65 ? -1.173 -17.938 8.344 1 50.56 65 PRO B C 1
ATOM 1283 O O . PRO B 1 65 ? -1.122 -17.234 9.352 1 50.56 65 PRO B O 1
ATOM 1286 N N . GLU B 1 66 ? -0.088 -18.578 8.039 1 56.59 66 GLU B N 1
ATOM 1287 C CA . GLU B 1 66 ? 1.026 -18.422 8.969 1 56.59 66 GLU B CA 1
ATOM 1288 C C . GLU B 1 66 ? 1.477 -16.969 9.047 1 56.59 66 GLU B C 1
ATOM 1290 O O . GLU B 1 66 ? 1.893 -16.5 10.109 1 56.59 66 GLU B O 1
ATOM 1295 N N . ARG B 1 67 ? 1.46 -16.359 8.039 1 59.56 67 ARG B N 1
ATOM 1296 C CA . ARG B 1 67 ? 1.923 -14.977 8.031 1 59.56 67 ARG B CA 1
ATOM 1297 C C . ARG B 1 67 ? 0.91 -14.062 8.703 1 59.56 67 ARG B C 1
ATOM 1299 O O . ARG B 1 67 ? 1.172 -12.867 8.891 1 59.56 67 ARG B O 1
ATOM 1306 N N . SER B 1 68 ? -0.058 -14.688 9.336 1 66.06 68 SER B N 1
ATOM 1307 C CA . SER B 1 68 ? -1.216 -13.992 9.883 1 66.06 68 SER B CA 1
ATOM 1308 C C . SER B 1 68 ? -0.843 -13.211 11.141 1 66.06 68 SER B C 1
ATOM 1310 O O . SER B 1 68 ? -1.312 -12.086 11.336 1 66.06 68 SER B O 1
ATOM 1312 N N . VAL B 1 69 ? 0.049 -13.773 11.883 1 66.12 69 VAL B N 1
ATOM 1313 C CA . VAL B 1 69 ? 0.337 -13.125 13.156 1 66.12 69 VAL B CA 1
ATOM 1314 C C . VAL B 1 69 ? 1.107 -11.828 12.906 1 66.12 69 VAL B C 1
ATOM 1316 O O . VAL B 1 69 ? 0.882 -10.828 13.594 1 66.12 69 VAL B O 1
ATOM 1319 N N . ARG B 1 70 ? 2.021 -11.883 12.031 1 68.56 70 ARG B N 1
ATOM 1320 C CA . ARG B 1 70 ? 2.816 -10.688 11.773 1 68.56 70 ARG B CA 1
ATOM 1321 C C . ARG B 1 70 ? 1.958 -9.57 11.18 1 68.56 70 ARG B C 1
ATOM 1323 O O . ARG B 1 70 ? 2.125 -8.398 11.523 1 68.56 70 ARG B O 1
ATOM 1330 N N . ILE B 1 71 ? 1.125 -10.023 10.438 1 72.06 71 ILE B N 1
ATOM 1331 C CA . ILE B 1 71 ? 0.235 -9.055 9.82 1 72.06 71 ILE B CA 1
ATOM 1332 C C . ILE B 1 71 ? -0.658 -8.414 10.883 1 72.06 71 ILE B C 1
ATOM 1334 O O . ILE B 1 71 ? -0.864 -7.199 10.883 1 72.06 71 ILE B O 1
ATOM 1338 N N . LEU B 1 72 ? -1.179 -9.336 11.773 1 71.12 72 LEU B N 1
ATOM 1339 C CA . LEU B 1 72 ? -2.043 -8.844 12.844 1 71.12 72 LEU B CA 1
ATOM 1340 C C . LEU B 1 72 ? -1.291 -7.875 13.75 1 71.12 72 LEU B C 1
ATOM 1342 O O . LEU B 1 72 ? -1.846 -6.855 14.172 1 71.12 72 LEU B O 1
ATOM 1346 N N . CYS B 1 73 ? -0.133 -8.258 14.039 1 71.38 73 CYS B N 1
ATOM 1347 C CA . CYS B 1 73 ? 0.664 -7.391 14.898 1 71.38 73 CYS B CA 1
ATOM 1348 C C . CYS B 1 73 ? 0.905 -6.039 14.234 1 71.38 73 CYS B C 1
ATOM 1350 O O . CYS B 1 73 ? 0.839 -5 14.891 1 71.38 73 CYS B O 1
ATOM 1352 N N . PHE B 1 74 ? 1.193 -6.098 12.992 1 70.5 74 PHE B N 1
ATOM 1353 C CA . PHE B 1 74 ? 1.43 -4.855 12.266 1 70.5 74 PHE B CA 1
ATOM 1354 C C . PHE B 1 74 ? 0.19 -3.969 12.289 1 70.5 74 PHE B C 1
ATOM 1356 O O . PHE B 1 74 ? 0.286 -2.762 12.531 1 70.5 74 PHE B O 1
ATOM 1363 N N . ALA B 1 75 ? -0.843 -4.629 12.047 1 68.69 75 ALA B N 1
ATOM 1364 C CA . ALA B 1 75 ? -2.102 -3.887 12.039 1 68.69 75 ALA B CA 1
ATOM 1365 C C . ALA B 1 75 ? -2.357 -3.223 13.391 1 68.69 75 ALA B C 1
ATOM 1367 O O . ALA B 1 75 ? -2.836 -2.088 13.453 1 68.69 75 ALA B O 1
ATOM 1368 N N . CYS B 1 76 ? -2.061 -3.973 14.398 1 68.75 76 CYS B N 1
ATOM 1369 C CA . CYS B 1 76 ? -2.264 -3.477 15.758 1 68.75 76 CYS B CA 1
ATOM 1370 C C . CYS B 1 76 ? -1.342 -2.301 16.047 1 68.75 76 CYS B C 1
ATOM 1372 O O . CYS B 1 76 ? -1.748 -1.334 16.703 1 68.75 76 CYS B O 1
ATOM 1374 N N . THR B 1 77 ? -0.145 -2.438 15.586 1 65.94 77 THR B N 1
ATOM 1375 C CA . THR B 1 77 ? 0.807 -1.352 15.789 1 65.94 77 THR B CA 1
ATOM 1376 C C . THR B 1 77 ? 0.393 -0.112 15 1 65.94 77 THR B C 1
ATOM 1378 O O . THR B 1 77 ? 0.482 1.009 15.508 1 65.94 77 THR B O 1
ATOM 1381 N N . PHE B 1 78 ? 0.002 -0.32 13.797 1 69.44 78 PHE B N 1
ATOM 1382 C CA . PHE B 1 78 ? -0.458 0.793 12.977 1 69.44 78 PHE B CA 1
ATOM 1383 C C . PHE B 1 78 ? -1.588 1.546 13.664 1 69.44 78 PHE B C 1
ATOM 1385 O O . PHE B 1 78 ? -1.636 2.777 13.633 1 69.44 78 PHE B O 1
ATOM 1392 N N . ALA B 1 79 ? -2.395 0.659 14.195 1 64.38 79 ALA B N 1
ATOM 1393 C CA . ALA B 1 79 ? -3.545 1.244 14.883 1 64.38 79 ALA B CA 1
ATOM 1394 C C . ALA B 1 79 ? -3.1 2.08 16.078 1 64.38 79 ALA B C 1
ATOM 1396 O O . ALA B 1 79 ? -3.74 3.078 16.422 1 64.38 79 ALA B O 1
ATOM 1397 N N . ASN B 1 80 ? -2.016 1.535 16.609 1 61.84 80 ASN B N 1
ATOM 1398 C CA . ASN B 1 80 ? -1.521 2.197 17.812 1 61.84 80 ASN B CA 1
ATOM 1399 C C . ASN B 1 80 ? -0.538 3.312 17.469 1 61.84 80 ASN B C 1
ATOM 1401 O O . ASN B 1 80 ? -0.355 4.246 18.266 1 61.84 80 ASN B O 1
ATOM 1405 N N . LEU B 1 81 ? 0.347 3.105 16.578 1 53.25 81 LEU B N 1
ATOM 1406 C CA . LEU B 1 81 ? 1.458 4 16.266 1 53.25 81 LEU B CA 1
ATOM 1407 C C . LEU B 1 81 ? 0.955 5.297 15.641 1 53.25 81 LEU B C 1
ATOM 1409 O O . LEU B 1 81 ? 1.747 6.188 15.328 1 53.25 81 LEU B O 1
ATOM 1413 N N . ALA B 1 82 ? -0.22 5.5 15.445 1 52.91 82 ALA B N 1
ATOM 1414 C CA . ALA B 1 82 ? -0.579 6.855 15.031 1 52.91 82 ALA B CA 1
ATOM 1415 C C . ALA B 1 82 ? 0.392 7.879 15.609 1 52.91 82 ALA B C 1
ATOM 1417 O O . ALA B 1 82 ? 0.509 8.992 15.094 1 52.91 82 ALA B O 1
ATOM 1418 N N . ASN B 1 83 ? 1.073 7.434 16.547 1 49.66 83 ASN B N 1
ATOM 1419 C CA . ASN B 1 83 ? 1.864 8.453 17.234 1 49.66 83 ASN B CA 1
ATOM 1420 C C . ASN B 1 83 ? 3.316 8.445 16.75 1 49.66 83 ASN B C 1
ATOM 1422 O O . ASN B 1 83 ? 4.113 9.297 17.156 1 49.66 83 ASN B O 1
ATOM 1426 N N . GLY B 1 84 ? 3.748 7.551 15.953 1 53.84 84 GLY B N 1
ATOM 1427 C CA . GLY B 1 84 ? 5.195 7.508 15.805 1 53.84 84 GLY B CA 1
ATOM 1428 C C . GLY B 1 84 ? 5.664 7.836 14.406 1 53.84 84 GLY B C 1
ATOM 1429 O O . GLY B 1 84 ? 4.887 8.32 13.578 1 53.84 84 GLY B O 1
ATOM 1430 N N . GLU B 1 85 ? 7.031 7.84 14.086 1 61.91 85 GLU B N 1
ATOM 1431 C CA . GLU B 1 85 ? 7.75 8.078 12.844 1 61.91 85 GLU B CA 1
ATOM 1432 C C . GLU B 1 85 ? 7.406 7.027 11.789 1 61.91 85 GLU B C 1
ATOM 1434 O O . GLU B 1 85 ? 7.016 5.91 12.133 1 61.91 85 GLU B O 1
ATOM 1439 N N . PRO B 1 86 ? 7.289 7.535 10.57 1 62.72 86 PRO B N 1
ATOM 1440 C CA . PRO B 1 86 ? 7.109 6.527 9.523 1 62.72 86 PRO B CA 1
ATOM 1441 C C . PRO B 1 86 ? 8.086 5.359 9.656 1 62.72 86 PRO B C 1
ATOM 1443 O O . PRO B 1 86 ? 9.258 5.559 9.977 1 62.72 86 PRO B O 1
ATOM 1446 N N . ARG B 1 87 ? 7.621 4.188 9.75 1 64.88 87 ARG B N 1
ATOM 1447 C CA . ARG B 1 87 ? 8.492 3.023 9.891 1 64.88 87 ARG B CA 1
ATOM 1448 C C . ARG B 1 87 ? 8.406 2.121 8.664 1 64.88 87 ARG B C 1
ATOM 1450 O O . ARG B 1 87 ? 7.312 1.844 8.164 1 64.88 87 ARG B O 1
ATOM 1457 N N . PHE B 1 88 ? 9.508 2.098 7.898 1 70.31 88 PHE B N 1
ATOM 1458 C CA . PHE B 1 88 ? 9.664 1.05 6.895 1 70.31 88 PHE B CA 1
ATOM 1459 C C . PHE B 1 88 ? 10.25 -0.213 7.512 1 70.31 88 PHE B C 1
ATOM 1461 O O . PHE B 1 88 ? 11.273 -0.155 8.195 1 70.31 88 PHE B O 1
ATOM 1468 N N . ARG B 1 89 ? 9.492 -1.254 7.605 1 66.25 89 ARG B N 1
ATOM 1469 C CA . ARG B 1 89 ? 10.039 -2.486 8.164 1 66.25 89 ARG B CA 1
ATOM 1470 C C . ARG B 1 89 ? 10.047 -3.605 7.129 1 66.25 89 ARG B C 1
ATOM 1472 O O . ARG B 1 89 ? 9.062 -3.797 6.414 1 66.25 89 ARG B O 1
ATOM 1479 N N . ALA B 1 90 ? 11.18 -4.031 6.734 1 60.94 90 ALA B N 1
ATOM 1480 C CA . ALA B 1 90 ? 11.32 -5.258 5.953 1 60.94 90 ALA B CA 1
ATOM 1481 C C . ALA B 1 90 ? 11.648 -6.445 6.852 1 60.94 90 ALA B C 1
ATOM 1483 O O . ALA B 1 90 ? 12.539 -6.367 7.699 1 60.94 90 ALA B O 1
ATOM 1484 N N . MET B 1 91 ? 10.625 -7.297 7.113 1 57.66 91 MET B N 1
ATOM 1485 C CA . MET B 1 91 ? 10.922 -8.484 7.906 1 57.66 91 MET B CA 1
ATOM 1486 C C . MET B 1 91 ? 11.148 -9.695 7.004 1 57.66 91 MET B C 1
ATOM 1488 O O . MET B 1 91 ? 10.375 -9.93 6.07 1 57.66 91 MET B O 1
ATOM 1492 N N . LYS B 1 92 ? 12.508 -10.164 7.07 1 49.75 92 LYS B N 1
ATOM 1493 C CA . LYS B 1 92 ? 12.766 -11.445 6.41 1 49.75 92 LYS B CA 1
ATOM 1494 C C . LYS B 1 92 ? 11.992 -12.578 7.074 1 49.75 92 LYS B C 1
ATOM 1496 O O . LYS B 1 92 ? 12 -12.703 8.305 1 49.75 92 LYS B O 1
ATOM 1501 N N . LEU B 1 93 ? 10.797 -13.031 6.512 1 43.12 93 LEU B N 1
ATOM 1502 C CA . LEU B 1 93 ? 10.219 -14.242 7.09 1 43.12 93 LEU B CA 1
ATOM 1503 C C . LEU B 1 93 ? 11.211 -15.398 7.027 1 43.12 93 LEU B C 1
ATOM 1505 O O . LEU B 1 93 ? 11.562 -15.859 5.938 1 43.12 93 LEU B O 1
ATOM 1509 N N . GLY B 1 94 ? 12.25 -15.383 7.637 1 31.7 94 GLY B N 1
ATOM 1510 C CA . GLY B 1 94 ? 13.109 -16.547 7.758 1 31.7 94 GLY B CA 1
ATOM 1511 C C . GLY B 1 94 ? 12.344 -17.844 7.941 1 31.7 94 GLY B C 1
ATOM 1512 O O . GLY B 1 94 ? 11.281 -17.859 8.562 1 31.7 94 GLY B O 1
ATOM 1513 N N . GLY B 1 95 ? 12.539 -18.984 7.047 1 27.66 95 GLY B N 1
ATOM 1514 C CA . GLY B 1 95 ? 12.602 -20.328 7.609 1 27.66 95 GLY B CA 1
ATOM 1515 C C . GLY B 1 95 ? 13.422 -20.406 8.883 1 27.66 95 GLY B C 1
ATOM 1516 O O . GLY B 1 95 ? 14.281 -19.547 9.125 1 27.66 95 GLY B O 1
#

Solvent-accessible surface area (backbone atoms only — not comparable to full-atom values): 10040 Å² total; per-residue (Å²): 130,81,78,57,94,64,75,84,51,59,50,79,53,62,69,60,24,52,52,49,42,54,53,50,50,53,52,50,52,51,50,47,52,49,47,20,42,31,46,60,23,34,31,36,39,40,38,36,39,82,93,45,45,34,37,37,38,35,41,30,35,69,57,79,54,76,64,22,58,61,44,35,50,47,26,48,42,57,30,61,35,16,69,39,72,66,43,81,42,76,43,74,58,69,132,130,80,79,55,91,63,76,85,52,60,50,7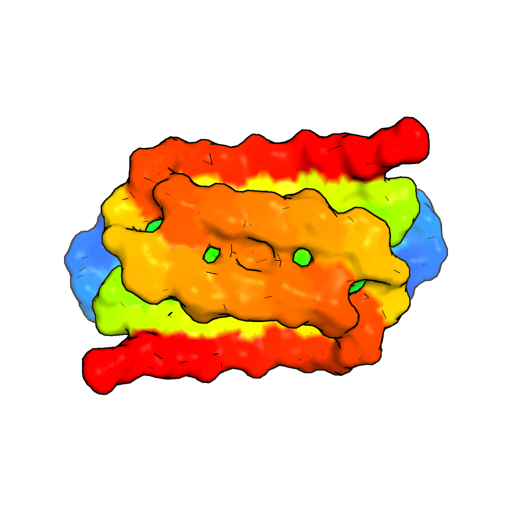9,54,63,69,61,23,53,51,50,43,53,53,50,50,52,51,50,53,50,50,46,53,48,47,20,42,30,47,58,21,34,29,36,37,38,38,35,39,82,95,45,44,33,36,37,38,35,42,29,37,68,56,76,55,76,64,21,59,60,42,36,50,48,26,48,42,56,30,61,35,15,68,38,72,64,43,79,42,74,43,73,57,69,132

Organism: Eucalyptus grandis (NCBI:txid71139)

Sequence (190 aa):
MVRGKTRMKRIENNTSRQVTFSKRRNGLLKKAFELSVLCDAEVALIIVFPRGKLYEFSSSTRRPPERSVRILCFACTFANLANGEPRFRAMKLGGMVRGKTRMKRIENNTSRQVTFSKRRNGLLKKAFELSVLCDAEVALIIVFPRGKLYEFSSSTRRPPERSVRILCFACTFANLANGEPRFRAMKLGG